Protein AF-A0ABD3MZD7-F1 (afdb_monomer_lite)

Foldseek 3Di:
DPVLVVLVVQLVVLVVVCVVPVPDVVSVVSNVVSVVVNVVVVVPDPDDDDDDDDDDDDDDDDDDDDDDDDDDDDDDDDDDDDDDDDDDDDDDDDDDDDDDDDDDDDDDDDDDDDDPPPCLVVVLVVLVVQLVVLVVVCVVPVVDPVSVVSNVVSVVVNVVSVVVVCVVVCPDPFWDWAAAPPPRDIDIDGPVPPPDDPDPPPPDDPDDDDPPPDDNHDPVVVVVVVVVVVVVLVVVLVVQQPPLDAADPCLVVVHDPCPSNDNHHNNPVSPPDDDPDPDDPPPPPDPDD

Sequence (289 aa):
MDDRGTLKRLYKRAKKAYKADKSNEDLKRAKDETKKVLMSVQVGRSGDDEDDNDDEDVSSAKMRTISSSTGDNVDHSAVIDRSDINDSSIDANNTEESKCGQERRGDGDGSDADDNTGNNSSDINKLEEAYQRALAAFKSNKTDKDLRRNKTAARRALDDAILAAASSSASNETTRQLTCTDCSKKFIYSMASTAQPKQRKRKGRKDDDSNKSLPTRCPTCHTTRINRLSTTQHARRIVLDSQKRNMCYAFQKGECPHGANCKFSHNPEHGGGKLPMKKQPAVTSGTEE

Organism: NCBI:txid259834

Secondary structure (DSSP, 8-state):
--HHHHHHHHHHHHHHHHHH-TT-HHHHHHHHHHHHHHHHTTTT-----------------------------------------------------------------------TTSSHHHHHHHHHHHHHHHHHHHHH-SS-HHHHHHHHHHHHHHHHHHHHHHHHTTTSTTEEEEE-TTT--EEEEEGGG---------TT----SSSSSS-SS-HHHHHHHHHHHHHHHHHHHHHHHHS-S-B-HHHHTT--TTGGG-SSB--GGG--S----------------

InterPro domains:
  IPR000571 Zinc finger, CCCH-type [PF00642] (244-268)
  IPR000571 Zinc finger, CCCH-type [PS50103] (242-269)
  IPR000571 Zinc finger, CCCH-type [SM00356] (242-268)
  IPR036855 Zinc finger, CCCH-type superfamily [SSF90229] (243-269)

Radius of gyration: 32.71 Å; chains: 1; bounding box: 70×69×92 Å

Structure (mmCIF, N/CA/C/O backbone):
data_AF-A0ABD3MZD7-F1
#
_entry.id   AF-A0ABD3MZD7-F1
#
loop_
_atom_site.group_PDB
_atom_site.id
_atom_site.type_symbol
_atom_site.label_atom_id
_atom_site.label_alt_id
_atom_site.label_comp_id
_atom_site.label_asym_id
_atom_site.label_entity_id
_atom_site.label_seq_id
_atom_site.pdbx_PDB_ins_code
_atom_site.Cartn_x
_atom_site.Cartn_y
_atom_site.Cartn_z
_atom_site.occupancy
_atom_site.B_iso_or_equiv
_atom_site.auth_seq_id
_atom_site.auth_comp_id
_atom_site.auth_asym_id
_atom_site.auth_atom_id
_atom_site.pdbx_PDB_model_num
ATOM 1 N N . MET A 1 1 ? -13.175 31.211 -17.388 1.00 47.25 1 MET A N 1
ATOM 2 C CA . MET A 1 1 ? -11.740 31.186 -17.035 1.00 47.25 1 MET A CA 1
ATOM 3 C C . MET A 1 1 ? -11.686 31.285 -15.520 1.00 47.25 1 MET A C 1
ATOM 5 O O . MET A 1 1 ? -12.210 32.249 -14.986 1.00 47.25 1 MET A O 1
ATOM 9 N N . ASP A 1 2 ? -11.221 30.252 -14.816 1.00 56.62 2 ASP A N 1
ATOM 10 C CA . ASP A 1 2 ? -11.414 30.141 -13.361 1.00 56.62 2 ASP A CA 1
ATOM 11 C C . ASP A 1 2 ? -10.417 31.000 -12.567 1.00 56.62 2 ASP A C 1
ATOM 13 O O . ASP A 1 2 ? -9.407 30.516 -12.045 1.00 56.62 2 ASP A O 1
ATOM 17 N N . ASP A 1 3 ? -10.723 32.292 -12.446 1.00 75.69 3 ASP A N 1
ATOM 18 C CA . ASP A 1 3 ? -9.878 33.309 -11.803 1.00 75.69 3 ASP A CA 1
ATOM 19 C C . ASP A 1 3 ? -9.479 32.941 -10.361 1.00 75.69 3 ASP A C 1
ATOM 21 O O . ASP A 1 3 ? -8.363 33.211 -9.907 1.00 75.69 3 ASP A O 1
ATOM 25 N N . ARG A 1 4 ? -10.339 32.204 -9.647 1.00 85.00 4 ARG A N 1
ATOM 26 C CA . ARG A 1 4 ? -10.089 31.730 -8.273 1.00 85.00 4 ARG A CA 1
ATOM 27 C C . ARG A 1 4 ? -8.929 30.732 -8.188 1.00 85.00 4 ARG A C 1
ATOM 29 O O . ARG A 1 4 ? -8.155 30.770 -7.228 1.00 85.00 4 ARG A O 1
ATOM 36 N N . GLY A 1 5 ? -8.787 29.839 -9.171 1.00 87.88 5 GLY A N 1
ATOM 37 C CA . GLY A 1 5 ? -7.712 28.842 -9.200 1.00 87.88 5 GLY A CA 1
ATOM 38 C C . GLY A 1 5 ? -6.341 29.494 -9.377 1.00 87.88 5 GLY A C 1
ATOM 39 O O . GLY A 1 5 ? -5.381 29.162 -8.672 1.00 87.88 5 GLY A O 1
ATOM 40 N N . THR A 1 6 ? -6.274 30.486 -10.262 1.00 91.81 6 THR A N 1
ATOM 41 C CA . THR A 1 6 ? -5.072 31.284 -10.523 1.00 91.81 6 THR A CA 1
ATOM 42 C C . THR A 1 6 ? -4.678 32.114 -9.298 1.00 91.81 6 THR A C 1
ATOM 44 O O . THR A 1 6 ? -3.519 32.071 -8.877 1.00 91.81 6 THR A O 1
ATOM 47 N N . LEU A 1 7 ? -5.642 32.767 -8.638 1.00 91.12 7 LEU A N 1
ATOM 48 C CA . LEU A 1 7 ? -5.409 33.538 -7.410 1.00 91.12 7 LEU A CA 1
ATOM 49 C C . LEU A 1 7 ? -4.890 32.671 -6.250 1.00 91.12 7 LEU A C 1
ATOM 51 O O . LEU A 1 7 ? -3.938 33.059 -5.568 1.00 91.12 7 LEU A O 1
ATOM 55 N N . LYS A 1 8 ? -5.428 31.453 -6.061 1.00 93.81 8 LYS A N 1
ATOM 56 C CA . LYS A 1 8 ? -4.913 30.500 -5.055 1.00 93.81 8 LYS A CA 1
ATOM 57 C C . LYS A 1 8 ? -3.448 30.118 -5.319 1.00 93.81 8 LYS A C 1
ATOM 59 O O . LYS A 1 8 ? -2.666 30.003 -4.371 1.00 93.81 8 LYS A O 1
ATOM 64 N N . ARG A 1 9 ? -3.049 29.922 -6.584 1.00 94.50 9 ARG A N 1
ATOM 65 C CA . ARG A 1 9 ? -1.653 29.602 -6.954 1.00 94.50 9 ARG A CA 1
ATOM 66 C C . ARG A 1 9 ? -0.713 30.786 -6.710 1.00 94.50 9 ARG A C 1
ATOM 68 O O . ARG A 1 9 ? 0.374 30.583 -6.166 1.00 94.50 9 ARG A O 1
ATOM 75 N N . LEU A 1 10 ? -1.140 32.004 -7.046 1.00 94.50 10 LEU A N 1
ATOM 76 C CA . LEU A 1 10 ? -0.373 33.232 -6.804 1.00 94.50 10 LEU A CA 1
ATOM 77 C C . LEU A 1 10 ? -0.146 33.474 -5.308 1.00 94.50 10 LEU A C 1
ATOM 79 O O . LEU A 1 10 ? 0.997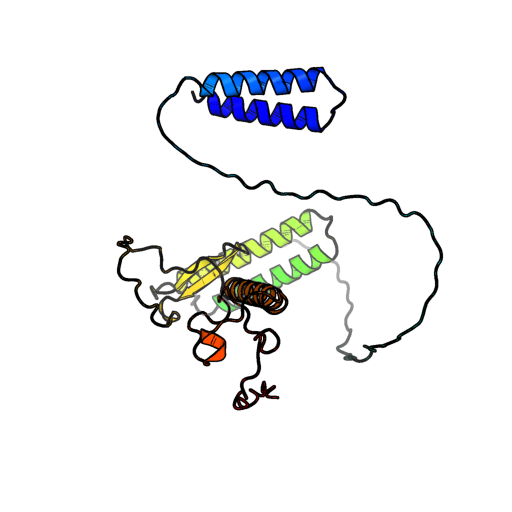 33.666 -4.894 1.00 94.50 10 LEU A O 1
ATOM 83 N N . TYR A 1 11 ? -1.191 33.341 -4.486 1.00 95.56 11 TYR A N 1
ATOM 84 C CA . TYR A 1 11 ? -1.066 33.447 -3.031 1.00 95.56 11 TYR A CA 1
ATOM 85 C C . TYR A 1 11 ? -0.090 32.405 -2.456 1.00 95.56 11 TYR A C 1
ATOM 87 O O . TYR A 1 11 ? 0.778 32.742 -1.648 1.00 95.56 11 TYR A O 1
ATOM 95 N N . LYS A 1 12 ? -0.154 31.140 -2.909 1.00 96.94 12 LYS A N 1
ATOM 96 C CA . LYS A 1 12 ? 0.799 30.093 -2.488 1.00 96.94 12 LYS A CA 1
ATOM 97 C C . LYS A 1 12 ? 2.247 30.449 -2.851 1.00 96.94 12 LYS A C 1
ATOM 99 O O . LYS A 1 12 ? 3.143 30.243 -2.029 1.00 96.94 12 LYS A O 1
ATOM 104 N N . ARG A 1 13 ? 2.486 31.004 -4.045 1.00 96.50 13 ARG A N 1
ATOM 105 C CA . ARG A 1 13 ? 3.820 31.442 -4.492 1.00 96.50 13 ARG A CA 1
ATOM 106 C C . ARG A 1 13 ? 4.341 32.612 -3.650 1.00 96.50 13 ARG A C 1
ATOM 108 O O . ARG A 1 13 ? 5.471 32.537 -3.173 1.00 96.50 13 ARG A O 1
ATOM 115 N N . ALA A 1 14 ? 3.510 33.625 -3.398 1.00 96.25 14 ALA A N 1
ATOM 116 C CA . ALA A 1 14 ? 3.861 34.773 -2.560 1.00 96.25 14 ALA A CA 1
ATOM 117 C C . ALA A 1 14 ? 4.138 34.362 -1.101 1.00 96.25 14 ALA A C 1
ATOM 119 O O . ALA A 1 14 ? 5.147 34.756 -0.518 1.00 96.25 14 ALA A O 1
ATOM 120 N N . LYS A 1 15 ? 3.314 33.471 -0.530 1.00 97.56 15 LYS A N 1
ATOM 121 C CA . LYS A 1 15 ? 3.527 32.897 0.811 1.00 97.56 15 LYS A CA 1
ATOM 122 C C . LYS A 1 15 ? 4.846 32.127 0.907 1.00 97.56 15 LYS A C 1
ATOM 124 O O . LYS A 1 15 ? 5.543 32.249 1.913 1.00 97.56 15 LYS A O 1
ATOM 129 N N . LYS A 1 16 ? 5.203 31.347 -0.121 1.00 97.75 16 LYS A N 1
ATOM 130 C CA . LYS A 1 16 ? 6.481 30.618 -0.169 1.00 97.75 16 LYS A CA 1
ATOM 131 C C . LYS A 1 16 ? 7.677 31.575 -0.241 1.00 97.75 16 LYS A C 1
ATOM 133 O O . LYS A 1 16 ? 8.646 31.342 0.472 1.00 97.75 16 LYS A O 1
ATOM 138 N N . ALA A 1 17 ? 7.591 32.639 -1.042 1.00 96.38 17 ALA A N 1
ATOM 139 C CA . ALA A 1 17 ? 8.644 33.648 -1.154 1.00 96.38 17 ALA A CA 1
ATOM 140 C C . ALA A 1 17 ? 8.867 34.393 0.174 1.00 96.38 17 ALA A C 1
ATOM 142 O O . ALA A 1 17 ? 9.986 34.415 0.672 1.00 96.38 17 ALA A O 1
ATOM 143 N N . TYR A 1 18 ? 7.803 34.883 0.820 1.00 96.94 18 TYR A N 1
ATOM 144 C CA . TYR A 1 18 ? 7.907 35.519 2.143 1.00 96.94 18 TYR A CA 1
ATOM 145 C C . TYR A 1 18 ? 8.452 34.569 3.226 1.00 96.94 18 TYR A C 1
ATOM 147 O O . TYR A 1 18 ? 9.165 34.981 4.134 1.00 96.94 18 TYR A O 1
ATOM 155 N N . LYS A 1 19 ? 8.144 33.266 3.149 1.00 97.12 19 LYS A N 1
ATOM 156 C CA . LYS A 1 19 ? 8.710 32.281 4.086 1.00 97.12 19 LYS A CA 1
ATOM 157 C C . LYS A 1 19 ? 10.221 32.088 3.888 1.00 97.12 19 LYS A C 1
ATOM 159 O O . LYS A 1 19 ? 10.884 31.721 4.855 1.00 97.12 19 LYS A O 1
ATOM 164 N N . ALA A 1 20 ? 10.733 32.300 2.673 1.00 96.69 20 ALA A N 1
ATOM 165 C CA . ALA A 1 20 ? 12.158 32.205 2.364 1.00 96.69 20 ALA A CA 1
ATOM 166 C C . ALA A 1 20 ? 12.944 33.426 2.870 1.00 96.69 20 ALA A C 1
ATOM 168 O O . ALA A 1 20 ? 14.064 33.256 3.336 1.00 96.69 20 ALA A O 1
ATOM 169 N N . ASP A 1 21 ? 12.339 34.617 2.846 1.00 94.88 21 ASP A N 1
ATOM 170 C CA . ASP A 1 21 ? 12.920 35.850 3.387 1.00 94.88 21 ASP A CA 1
ATOM 171 C C . ASP A 1 21 ? 11.852 36.666 4.133 1.00 94.88 21 ASP A C 1
ATOM 173 O O . ASP A 1 21 ? 11.052 37.393 3.539 1.00 94.88 21 ASP A O 1
ATOM 177 N N . LYS A 1 22 ? 11.826 36.511 5.463 1.00 96.06 22 LYS A N 1
ATOM 178 C CA . LYS A 1 22 ? 10.833 37.157 6.337 1.00 96.06 22 LYS A CA 1
ATOM 179 C C . LYS A 1 22 ? 11.133 38.630 6.615 1.00 96.06 22 LYS A C 1
ATOM 181 O O . LYS A 1 22 ? 10.232 39.329 7.075 1.00 96.06 22 LYS A O 1
ATOM 186 N N . SER A 1 23 ? 12.370 39.069 6.385 1.00 96.62 23 SER A N 1
ATOM 187 C CA . SER A 1 23 ? 12.816 40.459 6.561 1.00 96.62 23 SER A CA 1
ATOM 188 C C . SER A 1 23 ? 12.409 41.362 5.398 1.00 96.62 23 SER A C 1
ATOM 190 O O . SER A 1 23 ? 12.409 42.581 5.541 1.00 96.62 23 SER A O 1
ATOM 192 N N . ASN A 1 24 ? 12.045 40.779 4.256 1.00 96.56 24 ASN A N 1
ATOM 193 C CA . ASN A 1 24 ? 11.647 41.520 3.071 1.00 96.56 24 ASN A CA 1
ATOM 194 C C . ASN A 1 24 ? 10.175 41.978 3.155 1.00 96.56 24 ASN A C 1
ATOM 196 O O . ASN A 1 24 ? 9.236 41.190 2.986 1.00 96.56 24 ASN A O 1
ATOM 200 N N . GLU A 1 25 ? 9.972 43.274 3.410 1.00 96.12 25 GLU A N 1
ATOM 201 C CA . GLU A 1 25 ? 8.641 43.888 3.524 1.00 96.12 25 GLU A CA 1
ATOM 202 C C . GLU A 1 25 ? 7.863 43.909 2.194 1.00 96.12 25 GLU A C 1
ATOM 204 O O . GLU A 1 25 ? 6.631 43.838 2.212 1.00 96.12 25 GLU A O 1
ATOM 209 N N . ASP A 1 26 ? 8.534 43.898 1.038 1.00 96.31 26 ASP A N 1
ATOM 210 C CA . ASP A 1 26 ? 7.858 43.836 -0.265 1.00 96.31 26 ASP A CA 1
ATOM 211 C C . ASP A 1 26 ? 7.202 42.467 -0.486 1.00 96.31 26 ASP A C 1
ATOM 213 O O . ASP A 1 26 ? 6.061 42.375 -0.947 1.00 96.31 26 ASP A O 1
ATOM 217 N N . LEU A 1 27 ? 7.870 41.383 -0.073 1.00 95.69 27 LEU A N 1
ATOM 218 C CA . LEU A 1 27 ? 7.296 40.032 -0.120 1.00 95.69 27 LEU A CA 1
ATOM 219 C C . LEU A 1 27 ? 6.108 39.879 0.833 1.00 95.69 27 LEU A C 1
ATOM 221 O O . LEU A 1 27 ? 5.137 39.183 0.517 1.00 95.69 27 LEU A O 1
ATOM 225 N N . LYS A 1 28 ? 6.163 40.541 1.992 1.00 97.25 28 LYS A N 1
ATOM 226 C CA . LYS A 1 28 ? 5.046 40.597 2.939 1.00 97.25 28 LYS A CA 1
ATOM 227 C C . LYS A 1 28 ? 3.854 41.335 2.335 1.00 97.25 28 LYS A C 1
ATOM 229 O O . LYS A 1 28 ? 2.757 40.774 2.330 1.00 97.25 28 LYS A O 1
ATOM 234 N N . ARG A 1 29 ? 4.084 42.511 1.737 1.00 96.88 29 ARG A N 1
ATOM 235 C CA . ARG A 1 29 ? 3.061 43.294 1.029 1.00 96.88 29 ARG A CA 1
ATOM 236 C C . ARG A 1 29 ? 2.423 42.492 -0.107 1.00 96.88 29 ARG A C 1
ATOM 238 O O . ARG A 1 29 ? 1.203 42.378 -0.142 1.00 96.88 29 ARG A O 1
ATOM 245 N N . ALA A 1 30 ? 3.219 41.842 -0.957 1.00 95.38 30 ALA A N 1
ATOM 246 C CA . ALA A 1 30 ? 2.720 41.018 -2.063 1.00 95.38 30 ALA A CA 1
ATOM 247 C C . ALA A 1 30 ? 1.888 39.808 -1.585 1.00 95.38 30 ALA A C 1
ATOM 249 O O . ALA A 1 30 ? 0.860 39.449 -2.172 1.00 95.38 30 ALA A O 1
ATOM 250 N N . LYS A 1 31 ? 2.304 39.162 -0.488 1.00 97.38 31 LYS A N 1
ATOM 251 C CA . LYS A 1 31 ? 1.544 38.070 0.139 1.00 97.38 31 LYS A CA 1
ATOM 252 C C . LYS A 1 31 ? 0.209 38.568 0.704 1.00 97.38 31 LYS A C 1
ATOM 254 O O . LYS A 1 31 ? -0.800 37.879 0.557 1.00 97.38 31 LYS A O 1
ATOM 259 N N . ASP A 1 32 ? 0.186 39.732 1.345 1.00 96.81 32 ASP A N 1
ATOM 260 C CA . ASP A 1 32 ? -1.036 40.293 1.928 1.00 96.81 32 ASP A CA 1
ATOM 261 C C . ASP A 1 32 ? -1.993 40.833 0.848 1.00 96.81 32 ASP A C 1
ATOM 263 O O . ASP A 1 32 ? -3.203 40.624 0.943 1.00 96.81 32 ASP A O 1
ATOM 267 N N . GLU A 1 33 ? -1.474 41.413 -0.236 1.00 96.00 33 GLU A N 1
ATOM 268 C CA . GLU A 1 33 ? -2.257 41.874 -1.389 1.00 96.00 33 GLU A CA 1
ATOM 269 C C . GLU A 1 33 ? -2.938 40.710 -2.122 1.00 96.00 33 GLU A C 1
ATOM 271 O O . GLU A 1 33 ? -4.154 40.713 -2.316 1.00 96.00 33 GLU A O 1
ATOM 276 N N . THR A 1 34 ? -2.192 39.644 -2.430 1.00 94.94 34 THR A N 1
ATOM 277 C CA . THR A 1 34 ? -2.772 38.436 -3.045 1.00 94.94 34 THR A CA 1
ATOM 278 C C . THR A 1 34 ? -3.792 37.748 -2.134 1.00 94.94 34 THR A C 1
ATOM 280 O O . THR A 1 34 ? -4.796 37.225 -2.623 1.00 94.94 34 THR A O 1
ATOM 283 N N . LYS A 1 35 ? -3.592 37.783 -0.807 1.00 95.31 35 LYS A N 1
ATOM 284 C CA . LYS A 1 35 ? -4.579 37.300 0.170 1.00 95.31 35 LYS A CA 1
ATOM 285 C C . LYS A 1 35 ? -5.852 38.147 0.148 1.00 95.31 35 LYS A C 1
ATOM 287 O O . LYS A 1 35 ? -6.944 37.585 0.154 1.00 95.31 35 LYS A O 1
ATOM 292 N N . LYS A 1 36 ? -5.718 39.475 0.102 1.00 94.69 36 LYS A N 1
ATOM 293 C CA . LYS A 1 36 ? -6.844 40.416 0.047 1.00 94.69 36 LYS A CA 1
ATOM 294 C C . LYS A 1 36 ? -7.697 40.184 -1.200 1.00 94.69 36 LYS A C 1
ATOM 296 O O . LYS A 1 36 ? -8.909 40.047 -1.067 1.00 94.69 36 LYS A O 1
ATOM 301 N N . VAL A 1 37 ? -7.068 40.049 -2.371 1.00 92.00 37 VAL A N 1
ATOM 302 C CA . VAL A 1 37 ? -7.765 39.758 -3.639 1.00 92.00 37 VAL A CA 1
ATOM 303 C C . VAL A 1 37 ? -8.454 38.389 -3.601 1.00 92.00 37 VAL A C 1
ATOM 305 O O . VAL A 1 37 ? -9.592 38.243 -4.043 1.00 92.00 37 VAL A O 1
ATOM 308 N N . LEU A 1 38 ? -7.804 37.371 -3.025 1.00 90.94 38 LEU A N 1
ATOM 309 C CA . LEU A 1 38 ? -8.410 36.046 -2.877 1.00 90.94 38 LEU A CA 1
ATOM 310 C C . LEU A 1 38 ? -9.654 36.076 -1.970 1.00 90.94 38 LEU A C 1
ATOM 312 O O . LEU A 1 38 ? -10.636 35.396 -2.264 1.00 90.94 38 LEU A O 1
ATOM 316 N N . MET A 1 39 ? -9.623 36.865 -0.891 1.00 87.44 39 MET A N 1
ATOM 317 C CA . MET A 1 39 ? -10.757 37.010 0.026 1.00 87.44 39 MET A CA 1
ATOM 318 C C . MET A 1 39 ? -11.881 37.874 -0.554 1.00 87.44 39 MET A C 1
ATOM 320 O O . MET A 1 39 ? -13.042 37.542 -0.343 1.00 87.44 39 MET A O 1
ATOM 324 N N . SER A 1 40 ? -11.586 38.916 -1.338 1.00 85.00 40 SER A N 1
ATOM 325 C CA . SER A 1 40 ? -12.631 39.728 -1.980 1.00 85.00 40 SER A CA 1
ATOM 326 C C . SER A 1 40 ? -13.446 38.941 -3.012 1.00 85.00 40 SER A C 1
ATOM 328 O O . SER A 1 40 ? -14.637 39.186 -3.159 1.00 85.00 40 SER A O 1
ATOM 330 N N . VAL A 1 41 ? -12.850 37.937 -3.665 1.00 81.06 41 VAL A N 1
ATOM 331 C CA . VAL A 1 41 ? -13.571 37.011 -4.563 1.00 81.06 41 VAL A CA 1
ATOM 332 C C . VAL A 1 41 ? -14.500 36.052 -3.793 1.00 81.06 41 VAL A C 1
ATOM 334 O O . VAL A 1 41 ? -15.429 35.497 -4.373 1.00 81.06 41 VAL A O 1
ATOM 337 N N . GLN A 1 42 ? -14.297 35.852 -2.485 1.00 63.69 42 GLN A N 1
ATOM 338 C CA . GLN A 1 42 ? -15.130 34.970 -1.653 1.00 63.69 42 GLN A CA 1
ATOM 339 C C . GLN A 1 42 ? -16.488 35.601 -1.288 1.00 63.69 42 GLN A C 1
ATOM 341 O O . GLN A 1 42 ? -17.459 34.877 -1.105 1.00 63.69 42 GLN A O 1
ATOM 346 N N . VAL A 1 43 ? -16.581 36.932 -1.206 1.00 58.78 43 VAL A N 1
ATOM 347 C CA . VAL A 1 43 ? -17.776 37.630 -0.680 1.00 58.78 43 VAL A CA 1
ATOM 348 C C . VAL A 1 43 ? -18.877 37.817 -1.745 1.00 58.78 43 VAL A C 1
ATOM 350 O O . VAL A 1 43 ? -19.963 38.290 -1.443 1.00 58.78 43 VAL A O 1
ATOM 353 N N . GLY A 1 44 ? -18.641 37.393 -2.993 1.00 54.62 44 GLY A N 1
ATOM 354 C CA . GLY A 1 44 ? -19.611 37.489 -4.095 1.00 54.62 44 GLY A CA 1
ATOM 355 C C . GLY A 1 44 ? -20.544 36.284 -4.286 1.00 54.62 44 GLY A C 1
ATOM 356 O O . GLY A 1 44 ? -21.296 36.266 -5.255 1.00 54.62 44 GLY A O 1
ATOM 357 N N . ARG A 1 45 ? -20.491 35.258 -3.427 1.00 47.44 45 ARG A N 1
ATOM 358 C CA . ARG A 1 45 ? -21.336 34.054 -3.530 1.00 47.44 45 ARG A CA 1
ATOM 359 C C . ARG A 1 45 ? -21.838 33.642 -2.147 1.00 47.44 45 ARG A C 1
ATOM 361 O O . ARG A 1 45 ? -21.227 32.824 -1.472 1.00 47.44 45 ARG A O 1
ATOM 368 N N . SER A 1 46 ? -22.949 34.233 -1.722 1.00 45.59 46 SER A N 1
ATOM 369 C CA . SER A 1 46 ? -23.838 33.621 -0.735 1.00 45.59 46 SER A CA 1
ATOM 370 C C . SER A 1 46 ? -24.582 32.479 -1.428 1.00 45.59 46 SER A C 1
ATOM 372 O O . SER A 1 46 ? -25.455 32.738 -2.256 1.00 45.59 46 SER A O 1
ATOM 374 N N . GLY A 1 47 ? -24.192 31.242 -1.144 1.00 49.91 47 GLY A N 1
ATOM 375 C CA . GLY A 1 47 ? -24.840 30.052 -1.684 1.00 49.91 47 GLY A CA 1
ATOM 376 C C . GLY A 1 47 ? -23.949 28.830 -1.530 1.00 49.91 47 GLY A C 1
ATOM 377 O O . GLY A 1 47 ? -23.077 28.611 -2.366 1.00 49.91 47 GLY A O 1
ATOM 378 N N . ASP A 1 48 ? -24.230 28.098 -0.456 1.00 41.84 48 ASP A N 1
ATOM 379 C CA . ASP A 1 48 ? -24.012 26.662 -0.271 1.00 41.84 48 ASP A CA 1
ATOM 380 C C . ASP A 1 48 ? -22.602 26.198 0.147 1.00 41.84 48 ASP A C 1
ATOM 382 O O . ASP A 1 48 ? -21.640 26.197 -0.620 1.00 41.84 48 ASP A O 1
ATOM 386 N N . ASP A 1 49 ? -22.537 25.873 1.447 1.00 49.81 49 ASP A N 1
ATOM 387 C CA . ASP A 1 49 ? -21.864 24.742 2.100 1.00 49.81 49 ASP A CA 1
ATOM 388 C C . ASP A 1 49 ? -20.713 24.072 1.344 1.00 49.81 49 ASP A C 1
ATOM 390 O O . ASP A 1 49 ? -20.981 23.441 0.336 1.00 49.81 49 ASP A O 1
ATOM 394 N N . GLU A 1 50 ? -19.490 24.095 1.900 1.00 53.62 50 GLU A N 1
ATOM 395 C CA . GLU A 1 50 ? -18.666 22.886 2.123 1.00 53.62 50 GLU A CA 1
ATOM 396 C C . GLU A 1 50 ? -17.631 23.157 3.237 1.00 53.62 50 GLU A C 1
ATOM 398 O O . GLU A 1 50 ? -16.764 24.034 3.137 1.00 53.62 50 GLU A O 1
ATOM 403 N N . ASP A 1 51 ? -17.774 22.394 4.323 1.00 54.19 51 ASP A N 1
ATOM 404 C CA . ASP A 1 51 ? -16.834 22.237 5.429 1.00 54.19 51 ASP A CA 1
ATOM 405 C C . ASP A 1 51 ? -15.611 21.421 4.981 1.00 54.19 51 ASP A C 1
ATOM 407 O O . ASP A 1 51 ? -15.682 20.196 4.913 1.00 54.19 51 ASP A O 1
ATOM 411 N N . ASP A 1 52 ? -14.464 22.072 4.779 1.00 50.28 52 ASP A N 1
ATOM 412 C CA . ASP A 1 52 ? -13.170 21.387 4.675 1.00 50.28 52 ASP A CA 1
ATOM 413 C C . ASP A 1 52 ? -12.260 21.813 5.834 1.00 50.28 52 ASP A C 1
ATOM 415 O O . ASP A 1 52 ? -11.546 22.821 5.796 1.00 50.28 52 ASP A O 1
ATOM 419 N N . ASN A 1 53 ? -12.315 21.007 6.895 1.00 50.88 53 ASN A N 1
ATOM 420 C CA . ASN A 1 53 ? -11.286 20.937 7.924 1.00 50.88 53 ASN A CA 1
ATOM 421 C C . ASN A 1 53 ? -10.067 20.209 7.340 1.00 50.88 53 ASN A C 1
ATOM 423 O O . ASN A 1 53 ? -10.048 18.981 7.309 1.00 50.88 53 ASN A O 1
ATOM 427 N N . ASP A 1 54 ? -9.050 20.955 6.911 1.00 49.34 54 ASP A N 1
ATOM 428 C CA . ASP A 1 54 ? -7.730 20.393 6.621 1.00 49.34 54 ASP A CA 1
ATOM 429 C C . ASP A 1 54 ? -6.820 20.525 7.851 1.00 49.34 54 ASP A C 1
ATOM 431 O O . ASP A 1 54 ? -6.476 21.625 8.296 1.00 49.34 54 ASP A O 1
ATOM 435 N N . ASP A 1 55 ? -6.446 19.360 8.379 1.00 47.69 55 ASP A N 1
ATOM 436 C CA . ASP A 1 55 ? -5.524 19.119 9.483 1.00 47.69 55 ASP A CA 1
ATOM 437 C C . ASP A 1 55 ? -4.159 19.819 9.297 1.00 47.69 55 ASP A C 1
ATOM 439 O O . ASP A 1 55 ? -3.427 19.604 8.327 1.00 47.69 55 ASP A O 1
ATOM 443 N N . GLU A 1 56 ? -3.784 20.634 10.286 1.00 56.06 56 GLU A N 1
ATOM 444 C CA . GLU A 1 56 ? -2.448 21.215 10.437 1.00 56.06 56 GLU A CA 1
ATOM 445 C C . GLU A 1 56 ? -1.446 20.141 10.901 1.00 56.06 56 GLU A C 1
ATOM 447 O O . GLU A 1 56 ? -1.496 19.640 12.027 1.00 56.06 56 GLU A O 1
ATOM 452 N N . ASP A 1 57 ? -0.490 19.821 10.031 1.00 43.62 57 ASP A N 1
ATOM 453 C CA . ASP A 1 57 ? 0.630 18.921 10.302 1.00 43.62 57 ASP A CA 1
ATOM 454 C C . ASP A 1 57 ? 1.677 19.639 11.187 1.00 43.62 57 ASP A C 1
ATOM 456 O O . ASP A 1 57 ? 2.570 20.358 10.720 1.00 43.62 57 ASP A O 1
ATOM 460 N N . VAL A 1 58 ? 1.541 19.503 12.512 1.00 46.25 58 VAL A N 1
ATOM 461 C CA . VAL A 1 58 ? 2.476 20.063 13.503 1.00 46.25 58 VAL A CA 1
ATOM 462 C C . VAL A 1 58 ? 3.749 19.217 13.554 1.00 46.25 58 VAL A C 1
ATOM 464 O O . VAL A 1 58 ? 3.907 18.326 14.383 1.00 46.25 58 VAL A O 1
ATOM 467 N N . SER A 1 59 ? 4.717 19.559 12.708 1.00 51.25 59 SER A N 1
ATOM 468 C CA . SER A 1 59 ? 6.127 19.209 12.915 1.00 51.25 59 SER A CA 1
ATOM 469 C C . SER A 1 59 ? 6.913 20.469 13.270 1.00 51.25 59 SER A C 1
ATOM 471 O O . SER A 1 59 ? 7.423 21.175 12.402 1.00 51.25 59 SER A O 1
ATOM 473 N N . SER A 1 60 ? 6.999 20.777 14.568 1.00 51.12 60 SER A N 1
ATOM 474 C CA . SER A 1 60 ? 7.895 21.810 15.100 1.00 51.12 60 SER A CA 1
ATOM 475 C C . SER A 1 60 ? 8.936 21.184 16.020 1.00 51.12 60 SER A C 1
ATOM 477 O O . SER A 1 60 ? 8.659 20.824 17.163 1.00 51.12 60 SER A O 1
ATOM 479 N N . ALA A 1 61 ? 10.156 21.098 15.491 1.00 49.19 61 ALA A N 1
ATOM 480 C CA . ALA A 1 61 ? 11.380 20.885 16.239 1.00 49.19 61 ALA A CA 1
ATOM 481 C C . ALA A 1 61 ? 11.551 22.010 17.272 1.00 49.19 61 ALA A C 1
ATOM 483 O O . ALA A 1 61 ? 11.689 23.182 16.919 1.00 49.19 61 ALA A O 1
ATOM 484 N N . LYS A 1 62 ? 11.532 21.653 18.558 1.00 48.97 62 LYS A N 1
ATOM 485 C CA . LYS A 1 62 ? 11.813 22.569 19.663 1.00 48.97 62 LYS A CA 1
ATOM 486 C C . LYS A 1 62 ? 13.223 22.275 20.165 1.00 48.97 62 LYS A C 1
ATOM 488 O O . LYS A 1 62 ? 13.427 21.340 20.932 1.00 48.97 62 LYS A O 1
ATOM 493 N N . MET A 1 63 ? 14.189 23.062 19.688 1.00 43.38 63 MET A N 1
ATOM 494 C CA . MET A 1 63 ? 15.517 23.153 20.295 1.00 43.38 63 MET A CA 1
ATOM 495 C C . MET A 1 63 ? 15.354 23.534 21.770 1.00 43.38 63 MET A C 1
ATOM 497 O O . MET A 1 63 ? 14.708 24.535 22.086 1.00 43.38 63 MET A O 1
ATOM 501 N N . ARG A 1 64 ? 15.921 22.727 22.669 1.00 43.59 64 ARG A N 1
ATOM 502 C CA . ARG A 1 64 ? 16.107 23.076 24.077 1.00 43.59 64 ARG A CA 1
ATOM 503 C C . ARG A 1 64 ? 17.599 23.167 24.353 1.00 43.59 64 ARG A C 1
ATOM 505 O O . ARG A 1 64 ? 18.348 22.228 24.112 1.00 43.59 64 ARG A O 1
ATOM 512 N N . THR A 1 65 ? 17.975 24.346 24.819 1.00 45.47 65 THR A N 1
ATOM 513 C CA . THR A 1 65 ? 19.266 24.727 25.378 1.00 45.47 65 THR A CA 1
ATOM 514 C C . THR A 1 65 ? 19.579 23.885 26.611 1.00 45.47 65 THR A C 1
ATOM 516 O O . THR A 1 65 ? 18.716 23.708 27.472 1.00 45.47 65 THR A O 1
ATOM 519 N N . ILE A 1 66 ? 20.807 23.376 26.680 1.00 38.19 66 ILE A N 1
ATOM 520 C CA . ILE A 1 66 ? 21.334 22.606 27.806 1.00 38.19 66 ILE A CA 1
ATOM 521 C C . ILE A 1 66 ? 22.050 23.598 28.726 1.00 38.19 66 ILE A C 1
ATOM 523 O O . ILE A 1 66 ? 23.032 24.214 28.316 1.00 38.19 66 ILE A O 1
ATOM 527 N N . SER A 1 67 ? 21.541 23.753 29.946 1.00 39.88 67 SER A N 1
ATOM 528 C CA . SER A 1 67 ? 22.230 24.422 31.049 1.00 39.88 67 SER A CA 1
ATOM 529 C C . SER A 1 67 ? 22.699 23.352 32.025 1.00 39.88 67 SER A C 1
ATOM 531 O O . SER A 1 67 ? 21.912 22.512 32.456 1.00 39.88 67 SER A O 1
ATOM 533 N N . SER A 1 68 ? 23.987 23.386 32.335 1.00 44.84 68 SER A N 1
ATOM 534 C CA . SER A 1 68 ? 24.686 22.504 33.260 1.00 44.84 68 SER A CA 1
ATOM 535 C C . SER A 1 68 ? 24.174 22.648 34.695 1.00 44.84 68 SER A C 1
ATOM 537 O O . SER A 1 68 ? 24.147 23.755 35.228 1.00 44.84 68 SER A O 1
ATOM 539 N N . SER A 1 69 ? 23.872 21.531 35.354 1.00 44.97 69 SER A N 1
ATOM 540 C CA . SER A 1 69 ? 23.980 21.419 36.810 1.00 44.97 69 SER A CA 1
ATOM 541 C C . SER A 1 69 ? 24.191 19.960 37.206 1.00 44.97 69 SER A C 1
ATOM 543 O O . SER A 1 69 ? 23.410 19.080 36.853 1.00 44.97 69 SER A O 1
ATOM 545 N N . THR A 1 70 ? 25.290 19.755 37.916 1.00 47.31 70 THR A N 1
ATOM 546 C CA . THR A 1 70 ? 25.761 18.561 38.618 1.00 47.31 70 THR A CA 1
ATOM 547 C C . THR A 1 70 ? 24.735 18.000 39.606 1.00 47.31 70 THR A C 1
ATOM 549 O O . THR A 1 70 ? 24.053 18.775 40.275 1.00 47.31 70 THR A O 1
ATOM 552 N N . GLY A 1 71 ? 24.690 16.674 39.759 1.00 35.88 71 GLY A N 1
ATOM 553 C CA . GLY A 1 71 ? 23.962 16.019 40.847 1.00 35.88 71 GLY A CA 1
ATOM 554 C C . GLY A 1 71 ? 23.812 14.511 40.652 1.00 35.88 71 GLY A C 1
ATOM 555 O O . GLY A 1 71 ? 22.979 14.062 39.876 1.00 35.88 71 GLY A O 1
ATOM 556 N N . ASP A 1 72 ? 24.657 13.783 41.369 1.00 36.09 72 ASP A N 1
ATOM 557 C CA . ASP A 1 72 ? 24.727 12.345 41.654 1.00 36.09 72 ASP A CA 1
ATOM 558 C C . ASP A 1 72 ? 23.403 11.548 41.644 1.00 36.09 72 ASP A C 1
ATOM 560 O O . ASP A 1 72 ? 22.416 11.985 42.241 1.00 36.09 72 ASP A O 1
ATOM 564 N N . ASN A 1 73 ? 23.409 10.323 41.081 1.00 38.75 73 ASN A N 1
ATOM 565 C CA . ASN A 1 73 ? 23.282 9.064 41.852 1.00 38.75 73 ASN A CA 1
ATOM 566 C C . ASN A 1 73 ? 22.954 7.798 41.012 1.00 38.75 73 ASN A C 1
ATOM 568 O O . ASN A 1 73 ? 21.919 7.715 40.358 1.00 38.75 73 ASN A O 1
ATOM 572 N N . VAL A 1 74 ? 23.831 6.800 41.197 1.00 42.31 74 VAL A N 1
ATOM 573 C CA . VAL A 1 74 ? 23.639 5.336 41.341 1.00 42.31 74 VAL A CA 1
ATOM 574 C C . VAL A 1 74 ? 23.202 4.471 40.140 1.00 42.31 74 VAL A C 1
ATOM 576 O O . VAL A 1 74 ? 22.062 4.473 39.684 1.00 42.31 74 VAL A O 1
ATOM 579 N N . ASP A 1 75 ? 24.168 3.632 39.750 1.00 38.69 75 ASP A N 1
ATOM 580 C CA . ASP A 1 75 ? 24.139 2.399 38.957 1.00 38.69 75 ASP A CA 1
ATOM 581 C C . ASP A 1 75 ? 22.915 1.489 39.120 1.00 38.69 75 ASP A C 1
ATOM 583 O O . ASP A 1 75 ? 22.591 1.089 40.235 1.00 38.69 75 ASP A O 1
ATOM 587 N N . HIS A 1 76 ? 22.402 0.980 37.992 1.00 43.75 76 HIS A N 1
ATOM 588 C CA . HIS A 1 76 ? 21.966 -0.417 37.845 1.00 43.75 76 HIS A CA 1
ATOM 589 C C . HIS A 1 76 ? 22.295 -0.914 36.428 1.00 43.75 76 HIS A C 1
ATOM 591 O O . HIS A 1 76 ? 21.578 -0.655 35.460 1.00 43.75 76 HIS A O 1
ATOM 597 N N . SER A 1 77 ? 23.417 -1.628 36.324 1.00 42.06 77 SER A N 1
ATOM 598 C CA . SER A 1 77 ? 23.834 -2.375 35.138 1.00 42.06 77 SER A CA 1
ATOM 599 C C . SER A 1 77 ? 22.966 -3.622 34.954 1.00 42.06 77 SER A C 1
ATOM 601 O O . SER A 1 77 ? 22.963 -4.507 35.805 1.00 42.06 77 SER A O 1
ATOM 603 N N . ALA A 1 78 ? 22.288 -3.726 33.812 1.00 43.22 78 ALA A N 1
ATOM 604 C CA . ALA A 1 78 ? 21.806 -4.993 33.274 1.00 43.22 78 ALA A CA 1
ATOM 605 C C . ALA A 1 78 ? 22.293 -5.108 31.826 1.00 43.22 78 ALA A C 1
ATOM 607 O O . ALA A 1 78 ? 21.725 -4.547 30.890 1.00 43.22 78 ALA A O 1
ATOM 608 N N . VAL A 1 79 ? 23.420 -5.797 31.697 1.00 40.78 79 VAL A N 1
ATOM 609 C CA . VAL A 1 79 ? 24.066 -6.224 30.459 1.00 40.78 79 VAL A CA 1
ATOM 610 C C . VAL A 1 79 ? 23.198 -7.322 29.840 1.00 40.78 79 VAL A C 1
ATOM 612 O O . VAL A 1 79 ? 22.943 -8.330 30.494 1.00 40.78 79 VAL A O 1
ATOM 615 N N . ILE A 1 80 ? 22.739 -7.146 28.600 1.00 41.75 80 ILE A N 1
ATOM 616 C CA . ILE A 1 80 ? 22.323 -8.279 27.765 1.00 41.75 80 ILE A CA 1
ATOM 617 C C . ILE A 1 80 ? 23.318 -8.366 26.617 1.00 41.75 80 ILE A C 1
ATOM 619 O O . ILE A 1 80 ? 23.323 -7.544 25.699 1.00 41.75 80 ILE A O 1
ATOM 623 N N . ASP A 1 81 ? 24.173 -9.367 26.763 1.00 35.78 81 ASP A N 1
ATOM 624 C CA . ASP A 1 81 ? 25.157 -9.860 25.818 1.00 35.78 81 ASP A CA 1
ATOM 625 C C . ASP A 1 81 ? 24.453 -10.425 24.573 1.00 35.78 81 ASP A C 1
ATOM 627 O O . ASP A 1 81 ? 23.467 -11.160 24.670 1.00 35.78 81 ASP A O 1
ATOM 631 N N . ARG A 1 82 ? 24.927 -10.035 23.392 1.00 44.09 82 ARG A N 1
ATOM 632 C CA . ARG A 1 82 ? 24.537 -10.616 22.100 1.00 44.09 82 ARG A CA 1
ATOM 633 C C . ARG A 1 82 ? 25.793 -10.796 21.262 1.00 44.09 82 ARG A C 1
ATOM 635 O O . ARG A 1 82 ? 25.962 -10.179 20.211 1.00 44.09 82 ARG A O 1
ATOM 642 N N . SER A 1 83 ? 26.679 -11.628 21.778 1.00 45.38 83 SER A N 1
ATOM 643 C CA . SER A 1 83 ? 27.578 -12.440 20.974 1.00 45.38 83 SER A CA 1
ATOM 644 C C . SER A 1 83 ? 26.903 -13.799 20.713 1.00 45.38 83 SER A C 1
ATOM 646 O O . SER A 1 83 ? 26.042 -14.208 21.483 1.00 45.38 83 SER A O 1
ATOM 648 N N . ASP A 1 84 ? 27.242 -14.432 19.586 1.00 42.59 84 ASP A N 1
ATOM 649 C CA . ASP A 1 84 ? 26.816 -15.774 19.134 1.00 42.59 84 ASP A CA 1
ATOM 650 C C . ASP A 1 84 ? 25.607 -15.864 18.183 1.00 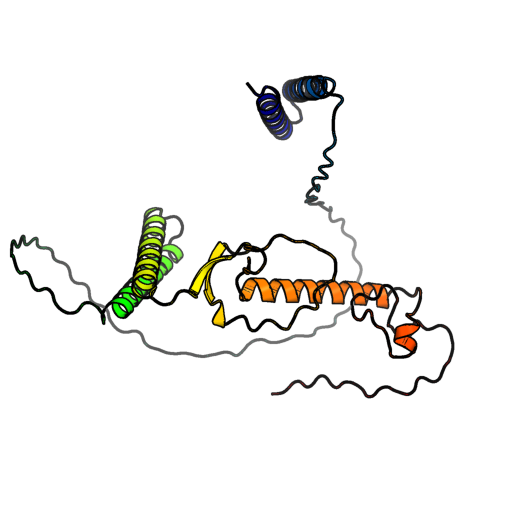42.59 84 ASP A C 1
ATOM 652 O O . ASP A 1 84 ? 24.551 -16.376 18.536 1.00 42.59 84 ASP A O 1
ATOM 656 N N . ILE A 1 85 ? 25.810 -15.480 16.913 1.00 50.19 85 ILE A N 1
ATOM 657 C CA . ILE A 1 85 ? 25.503 -16.386 15.787 1.00 50.19 85 ILE A CA 1
ATOM 658 C C . ILE A 1 85 ? 26.670 -16.308 14.800 1.00 50.19 85 ILE A C 1
ATOM 660 O O . ILE A 1 85 ? 26.773 -15.399 13.976 1.00 50.19 85 ILE A O 1
ATOM 664 N N . ASN A 1 86 ? 27.566 -17.277 14.946 1.00 44.38 86 ASN A N 1
ATOM 665 C CA . ASN A 1 86 ? 28.496 -17.727 13.930 1.00 44.38 86 ASN A CA 1
ATOM 666 C C . ASN A 1 86 ? 27.715 -18.642 12.975 1.00 44.38 86 ASN A C 1
ATOM 668 O O . ASN A 1 86 ? 27.133 -19.619 13.439 1.00 44.38 86 ASN A O 1
ATOM 672 N N . ASP A 1 87 ? 27.713 -18.359 11.676 1.00 31.44 87 ASP A N 1
ATOM 673 C CA . ASP A 1 87 ? 27.793 -19.448 10.708 1.00 31.44 87 ASP A CA 1
ATOM 674 C C . ASP A 1 87 ? 28.583 -18.992 9.486 1.00 31.44 87 ASP A C 1
ATOM 676 O O . ASP A 1 87 ? 28.448 -17.881 8.968 1.00 31.44 87 ASP A O 1
ATOM 680 N N . SER A 1 88 ? 29.484 -19.871 9.112 1.00 44.22 88 SER A N 1
ATOM 681 C CA . SER A 1 88 ? 30.615 -19.677 8.237 1.00 44.22 88 SER A CA 1
ATOM 682 C C . SER A 1 88 ? 30.483 -20.634 7.068 1.00 44.22 88 SER A C 1
ATOM 684 O O . SER A 1 88 ? 29.980 -21.739 7.227 1.00 44.22 88 SER A O 1
ATOM 686 N N . SER A 1 89 ? 31.106 -20.246 5.957 1.00 42.56 89 SER A N 1
ATOM 687 C CA . SER A 1 89 ? 31.431 -21.089 4.806 1.00 42.56 89 SER A CA 1
ATOM 688 C C . SER A 1 89 ? 30.349 -21.194 3.728 1.00 42.56 89 SER A C 1
ATOM 690 O O . SER A 1 89 ? 29.275 -21.743 3.939 1.00 42.56 89 SER A O 1
ATOM 692 N N . ILE A 1 90 ? 30.662 -20.660 2.545 1.00 46.44 90 ILE A N 1
ATOM 693 C CA . ILE A 1 90 ? 30.938 -21.469 1.347 1.00 46.44 90 ILE A CA 1
ATOM 694 C C . ILE A 1 90 ? 31.775 -20.601 0.386 1.00 46.44 90 ILE A C 1
ATOM 696 O O . ILE A 1 90 ? 31.310 -19.624 -0.197 1.00 46.44 90 ILE A O 1
ATOM 700 N N . ASP A 1 91 ? 33.061 -20.936 0.380 1.00 42.00 91 ASP A N 1
ATOM 701 C CA . ASP A 1 91 ? 34.034 -21.028 -0.711 1.00 42.00 91 ASP A CA 1
ATOM 702 C C . ASP A 1 91 ? 34.106 -19.975 -1.829 1.00 42.00 91 ASP A C 1
ATOM 704 O O . ASP A 1 91 ? 33.279 -19.855 -2.732 1.00 42.00 91 ASP A O 1
ATOM 708 N N . ALA A 1 92 ? 35.266 -19.317 -1.823 1.00 43.31 92 ALA A N 1
ATOM 709 C CA . ALA A 1 92 ? 35.932 -18.776 -2.991 1.00 43.31 92 ALA A CA 1
ATOM 710 C C . ALA A 1 92 ? 36.421 -19.908 -3.911 1.00 43.31 92 ALA A C 1
ATOM 712 O O . ALA A 1 92 ? 36.985 -20.879 -3.417 1.00 43.31 92 ALA A O 1
ATOM 713 N N . ASN A 1 93 ? 36.247 -19.740 -5.228 1.00 42.31 93 ASN A N 1
ATOM 714 C CA . ASN A 1 93 ? 37.205 -20.085 -6.296 1.00 42.31 93 ASN A CA 1
ATOM 715 C C . ASN A 1 93 ? 36.564 -19.837 -7.677 1.00 42.31 93 ASN A C 1
ATOM 717 O O . ASN A 1 93 ? 35.720 -20.611 -8.113 1.00 42.31 93 ASN A O 1
ATOM 721 N N . ASN A 1 94 ? 36.956 -18.772 -8.381 1.00 38.69 94 ASN A N 1
ATOM 722 C CA . ASN A 1 94 ? 37.857 -18.878 -9.539 1.00 38.69 94 ASN A CA 1
ATOM 723 C C . ASN A 1 94 ? 37.968 -17.554 -10.308 1.00 38.69 94 ASN A C 1
ATOM 725 O O . ASN A 1 94 ? 36.989 -16.947 -10.739 1.00 38.69 94 ASN A O 1
ATOM 729 N N . THR A 1 95 ? 39.222 -17.160 -10.468 1.00 42.78 95 THR A N 1
ATOM 730 C CA . THR A 1 95 ? 39.759 -16.169 -11.395 1.00 42.78 95 THR A CA 1
ATOM 731 C C . THR A 1 95 ? 39.726 -16.751 -12.807 1.00 42.78 95 THR A C 1
ATOM 733 O O . THR A 1 95 ? 40.036 -17.925 -12.951 1.00 42.78 95 THR A O 1
ATOM 736 N N . GLU A 1 96 ? 39.412 -15.948 -13.827 1.00 46.91 96 GLU A N 1
ATOM 737 C CA . GLU A 1 96 ? 40.218 -15.862 -15.058 1.00 46.91 96 GLU A CA 1
ATOM 738 C C . GLU A 1 96 ? 39.720 -14.745 -15.987 1.00 46.91 96 GLU A C 1
ATOM 740 O O . GLU A 1 96 ? 38.541 -14.622 -16.322 1.00 46.91 96 GLU A O 1
ATOM 745 N N . GLU A 1 97 ? 40.669 -13.892 -16.369 1.00 44.28 97 GLU A N 1
ATOM 746 C CA . GLU A 1 97 ? 40.568 -12.935 -17.461 1.00 44.28 97 GLU A CA 1
ATOM 747 C C . GLU A 1 97 ? 40.432 -13.668 -18.802 1.00 44.28 97 GLU A C 1
ATOM 749 O O . GLU A 1 97 ? 41.122 -14.655 -19.048 1.00 44.28 97 GLU A O 1
ATOM 754 N N . SER A 1 98 ? 39.649 -13.124 -19.737 1.00 47.59 98 SER A N 1
ATOM 755 C CA . SER A 1 98 ? 39.908 -13.327 -21.166 1.00 47.59 98 SER A CA 1
ATOM 756 C C . SER A 1 98 ? 39.369 -12.178 -22.017 1.00 47.59 98 SER A C 1
ATOM 758 O O . SER A 1 98 ? 38.192 -11.827 -22.004 1.00 47.59 98 SER A O 1
ATOM 760 N N . LYS A 1 99 ? 40.317 -11.573 -22.734 1.00 43.91 99 LYS A N 1
ATOM 761 C CA . LYS A 1 99 ? 40.198 -10.566 -23.795 1.00 43.91 99 LYS A CA 1
ATOM 762 C C . LYS A 1 99 ? 39.658 -11.198 -25.091 1.00 43.91 99 LYS A C 1
ATOM 764 O O . LYS A 1 99 ? 39.738 -12.410 -25.237 1.00 43.91 99 LYS A O 1
ATOM 769 N N . CYS A 1 100 ? 39.330 -10.328 -26.065 1.00 30.80 100 CYS A N 1
ATOM 770 C CA . CYS A 1 100 ? 39.031 -10.586 -27.496 1.00 30.80 100 CYS A CA 1
ATOM 771 C C . CYS A 1 100 ? 37.529 -10.827 -27.778 1.00 30.80 100 CYS A C 1
ATOM 773 O O . CYS A 1 100 ? 36.929 -11.693 -27.169 1.00 30.80 100 CYS A O 1
ATOM 775 N N . GLY A 1 101 ? 36.794 -10.107 -28.634 1.00 39.16 101 GLY A N 1
ATOM 776 C CA . GLY A 1 101 ? 37.155 -9.239 -29.751 1.00 39.16 101 GLY A CA 1
ATOM 777 C C . GLY A 1 101 ? 36.980 -9.953 -31.092 1.00 39.16 101 GLY A C 1
ATOM 778 O O . GLY A 1 101 ? 37.985 -10.336 -31.660 1.00 39.16 101 GLY A O 1
ATOM 779 N N . GLN A 1 102 ? 35.756 -10.099 -31.625 1.00 42.56 102 GLN A N 1
ATOM 780 C CA . GLN A 1 102 ? 35.525 -10.105 -33.081 1.00 42.56 102 GLN A CA 1
ATOM 781 C C . GLN A 1 102 ? 34.044 -10.124 -33.469 1.00 42.56 102 GLN A C 1
ATOM 783 O O . GLN A 1 102 ? 33.238 -10.908 -32.975 1.00 42.56 102 GLN A O 1
ATOM 788 N N . GLU A 1 103 ? 33.739 -9.245 -34.416 1.00 42.09 103 GLU A N 1
ATOM 789 C CA . GLU A 1 103 ? 32.519 -9.157 -35.198 1.00 42.09 103 GLU A CA 1
ATOM 790 C C . GLU A 1 103 ? 32.336 -10.423 -36.047 1.00 42.09 103 GLU A C 1
ATOM 792 O O . GLU A 1 103 ? 33.257 -10.832 -36.756 1.00 42.09 103 GLU A O 1
ATOM 797 N N . ARG A 1 104 ? 31.131 -11.002 -36.055 1.00 39.62 104 ARG A N 1
ATOM 798 C CA . ARG A 1 104 ? 30.646 -11.795 -37.190 1.00 39.62 104 ARG A CA 1
ATOM 799 C C . ARG A 1 104 ? 29.186 -11.466 -37.462 1.00 39.62 104 ARG A C 1
ATOM 801 O O . ARG A 1 104 ? 28.315 -11.684 -36.627 1.00 39.62 104 ARG A O 1
ATOM 808 N N . ARG A 1 105 ? 28.966 -10.919 -38.657 1.00 48.38 105 ARG A N 1
ATOM 809 C CA . ARG A 1 105 ? 27.674 -10.867 -39.338 1.00 48.38 105 ARG A CA 1
ATOM 810 C C . ARG A 1 105 ? 27.329 -12.289 -39.778 1.00 48.38 105 ARG A C 1
ATOM 812 O O . ARG A 1 105 ? 28.189 -12.969 -40.334 1.00 48.38 105 ARG A O 1
ATOM 819 N N . GLY A 1 106 ? 26.103 -12.714 -39.511 1.00 41.16 106 GLY A N 1
ATOM 820 C CA . GLY A 1 106 ? 25.548 -13.974 -39.982 1.00 41.16 106 GLY A CA 1
ATOM 821 C C . GLY A 1 106 ? 24.084 -13.763 -40.324 1.00 41.16 106 GLY A C 1
ATOM 822 O O . GLY A 1 106 ? 23.245 -13.727 -39.430 1.00 41.16 106 GLY A O 1
ATOM 823 N N . ASP A 1 107 ? 23.822 -13.567 -41.613 1.00 41.09 107 ASP A N 1
ATOM 824 C CA . ASP A 1 107 ? 22.518 -13.739 -42.242 1.00 41.09 107 ASP A CA 1
ATOM 825 C C . ASP A 1 107 ? 22.192 -15.243 -42.276 1.00 41.09 107 ASP A C 1
ATOM 827 O O . ASP A 1 107 ? 23.050 -16.048 -42.648 1.00 41.09 107 ASP A O 1
ATOM 831 N N . GLY A 1 108 ? 20.981 -15.637 -41.873 1.00 43.97 108 GLY A N 1
ATOM 832 C CA . GLY A 1 108 ? 20.580 -17.045 -41.849 1.00 43.97 108 GLY A CA 1
ATOM 833 C C . GLY A 1 108 ? 19.156 -17.274 -41.350 1.00 43.97 108 GLY A C 1
ATOM 834 O O . GLY A 1 108 ? 18.928 -17.393 -40.153 1.00 43.97 108 GLY A O 1
ATOM 835 N N . ASP A 1 109 ? 18.242 -17.309 -42.317 1.00 42.62 109 ASP A N 1
ATOM 836 C CA . ASP A 1 109 ? 16.878 -17.853 -42.334 1.00 42.62 109 ASP A CA 1
ATOM 837 C C . ASP A 1 109 ? 16.735 -19.220 -41.621 1.00 42.62 109 ASP A C 1
ATOM 839 O O . ASP A 1 109 ? 17.627 -20.065 -41.707 1.00 42.62 109 ASP A O 1
ATOM 843 N N . GLY A 1 110 ? 15.606 -19.427 -40.935 1.00 44.78 110 GLY A N 1
ATOM 844 C CA . GLY A 1 110 ? 15.238 -20.688 -40.292 1.00 44.78 110 GLY A CA 1
ATOM 845 C C . GLY A 1 110 ? 13.986 -20.554 -39.426 1.00 44.78 110 GLY A C 1
ATOM 846 O O . GLY A 1 110 ? 14.068 -20.309 -38.225 1.00 44.78 110 GLY A O 1
ATOM 847 N N . SER A 1 111 ? 12.818 -20.668 -40.052 1.00 58.25 111 SER A N 1
ATOM 848 C CA . SER A 1 111 ? 11.521 -20.826 -39.395 1.00 58.25 111 SER A CA 1
ATOM 849 C C . SER A 1 111 ? 11.387 -22.207 -38.749 1.00 58.25 111 SER A C 1
ATOM 851 O O . SER A 1 111 ? 11.334 -23.182 -39.488 1.00 58.25 111 SER A O 1
ATOM 853 N N . ASP A 1 112 ? 11.202 -22.268 -37.430 1.00 38.44 112 ASP A N 1
ATOM 854 C CA . ASP A 1 112 ? 10.604 -23.420 -36.746 1.00 38.44 112 ASP A CA 1
ATOM 855 C C . ASP A 1 112 ? 9.663 -22.910 -35.645 1.00 38.44 112 ASP A C 1
ATOM 857 O O . ASP A 1 112 ? 10.052 -22.204 -34.711 1.00 38.44 112 ASP A O 1
ATOM 861 N N . ALA A 1 113 ? 8.374 -23.191 -35.830 1.00 54.62 113 ALA A N 1
ATOM 862 C CA . ALA A 1 113 ? 7.305 -22.881 -34.896 1.00 54.62 113 ALA A CA 1
ATOM 863 C C . ALA A 1 113 ? 7.090 -24.098 -33.988 1.00 54.62 113 ALA A C 1
ATOM 865 O O . ALA A 1 113 ? 6.261 -24.947 -34.298 1.00 54.62 113 ALA A O 1
ATOM 866 N N . ASP A 1 114 ? 7.824 -24.157 -32.875 1.00 45.69 114 ASP A N 1
ATOM 867 C CA . ASP A 1 114 ? 7.710 -25.230 -31.882 1.00 45.69 114 ASP A CA 1
ATOM 868 C C . ASP A 1 114 ? 7.155 -24.726 -30.533 1.00 45.69 114 ASP A C 1
ATOM 870 O O . ASP A 1 114 ? 7.586 -23.714 -29.976 1.00 45.69 114 ASP A O 1
ATOM 874 N N . ASP A 1 115 ? 6.156 -25.460 -30.039 1.00 51.28 115 ASP A N 1
ATOM 875 C CA . ASP A 1 115 ? 5.571 -25.535 -28.689 1.00 51.28 115 ASP A CA 1
ATOM 876 C C . ASP A 1 115 ? 6.109 -24.580 -27.588 1.00 51.28 115 ASP A C 1
ATOM 878 O O . ASP A 1 115 ? 6.895 -24.937 -26.705 1.00 51.28 115 ASP A O 1
ATOM 882 N N . ASN A 1 116 ? 5.582 -23.351 -27.549 1.00 52.88 116 ASN A N 1
ATOM 883 C CA . ASN A 1 116 ? 5.946 -22.311 -26.576 1.00 52.88 116 ASN A CA 1
ATOM 884 C C . ASN A 1 116 ? 5.024 -22.258 -25.335 1.00 52.88 116 ASN A C 1
ATOM 886 O O . ASN A 1 116 ? 4.479 -21.207 -24.995 1.00 52.88 116 ASN A O 1
ATOM 890 N N . THR A 1 117 ? 4.815 -23.385 -24.648 1.00 55.03 117 THR A N 1
ATOM 891 C CA . THR A 1 117 ? 4.014 -23.393 -23.397 1.00 55.03 117 THR A CA 1
ATOM 892 C C . THR A 1 117 ? 4.844 -23.743 -22.152 1.00 55.03 117 THR A C 1
ATOM 894 O O . THR A 1 117 ? 4.497 -23.336 -21.045 1.00 55.03 117 THR A O 1
ATOM 897 N N . GLY A 1 118 ? 6.002 -24.397 -22.313 1.00 53.56 118 GLY A N 1
ATOM 898 C CA . GLY A 1 118 ? 6.902 -24.760 -21.207 1.00 53.56 118 GLY A CA 1
ATOM 899 C C . GLY A 1 118 ? 7.929 -23.692 -20.789 1.00 53.56 118 GLY A C 1
ATOM 900 O O . GLY A 1 118 ? 8.521 -23.814 -19.719 1.00 53.56 118 GLY A O 1
ATOM 901 N N . ASN A 1 119 ? 8.141 -22.637 -21.589 1.00 60.44 119 ASN A N 1
ATOM 902 C CA . ASN A 1 119 ? 9.267 -21.702 -21.407 1.00 60.44 119 ASN A CA 1
ATOM 903 C C . ASN A 1 119 ? 8.970 -20.449 -20.565 1.00 60.44 119 ASN A C 1
ATOM 905 O O . ASN A 1 119 ? 9.893 -19.816 -20.061 1.00 60.44 119 ASN A O 1
ATOM 909 N N . ASN A 1 120 ? 7.703 -20.114 -20.310 1.00 72.19 120 ASN A N 1
ATOM 910 C CA . ASN A 1 120 ? 7.364 -18.863 -19.614 1.00 72.19 120 ASN A CA 1
ATOM 911 C C . ASN A 1 120 ? 7.937 -18.789 -18.187 1.00 72.19 120 ASN A C 1
ATOM 913 O O . ASN A 1 120 ? 8.358 -17.727 -17.733 1.00 72.19 120 ASN A O 1
ATOM 917 N N . SER A 1 121 ? 7.996 -19.919 -17.473 1.00 80.38 121 SER A N 1
ATOM 918 C CA . SER A 1 121 ? 8.568 -19.950 -16.122 1.00 80.38 121 SER A CA 1
ATOM 919 C C . SER A 1 121 ? 10.091 -19.810 -16.125 1.00 80.38 121 SER A C 1
ATOM 921 O O . SER A 1 121 ? 10.637 -19.195 -15.210 1.00 80.38 121 SER A O 1
ATOM 923 N N . SER A 1 122 ? 10.787 -20.372 -17.119 1.00 84.81 122 SER A N 1
ATOM 924 C CA . SER A 1 122 ? 12.249 -20.287 -17.200 1.00 84.81 122 SER A CA 1
ATOM 925 C C . SER A 1 122 ? 12.685 -18.870 -17.582 1.00 84.81 122 SER A C 1
ATOM 927 O O . SER A 1 122 ? 13.654 -18.351 -17.026 1.00 84.81 122 SER A O 1
ATOM 929 N N . ASP A 1 123 ? 11.919 -18.198 -18.439 1.00 88.88 123 ASP A N 1
ATOM 930 C CA . ASP A 1 123 ? 12.188 -16.824 -18.854 1.00 88.88 123 ASP A CA 1
ATOM 931 C C . ASP A 1 123 ? 11.881 -15.795 -17.756 1.00 88.88 123 ASP A C 1
ATOM 933 O O . ASP A 1 123 ? 12.661 -14.858 -17.566 1.00 88.88 123 ASP A O 1
ATOM 937 N N . ILE A 1 124 ? 10.832 -16.002 -16.949 1.00 92.25 124 ILE A N 1
ATOM 938 C CA . ILE A 1 124 ? 10.586 -15.179 -15.749 1.00 92.25 124 ILE A CA 1
ATOM 939 C C . ILE A 1 124 ? 11.749 -15.304 -14.757 1.00 92.25 124 ILE A C 1
ATOM 941 O O . ILE A 1 124 ? 12.226 -14.285 -14.259 1.00 92.25 124 ILE A O 1
ATOM 945 N N . ASN A 1 125 ? 12.259 -16.518 -14.520 1.00 94.50 125 ASN A N 1
ATOM 946 C CA . ASN A 1 125 ? 13.391 -16.734 -13.613 1.00 94.50 125 ASN A CA 1
ATOM 947 C C . ASN A 1 125 ? 14.666 -16.022 -14.104 1.00 94.50 125 ASN A C 1
ATOM 949 O O . ASN A 1 125 ? 15.344 -15.359 -13.319 1.00 94.50 125 ASN A O 1
ATOM 953 N N . LYS A 1 126 ? 14.961 -16.073 -15.413 1.00 95.75 126 LYS A N 1
ATOM 954 C CA . LYS A 1 126 ? 16.092 -15.334 -16.013 1.00 95.75 126 LYS A CA 1
ATOM 955 C C . LYS A 1 126 ? 15.946 -13.818 -15.831 1.00 95.75 126 LYS A C 1
ATOM 957 O O . LYS A 1 126 ? 16.923 -13.125 -15.538 1.00 95.75 126 LYS A O 1
ATOM 962 N N . LEU A 1 127 ? 14.732 -13.287 -16.003 1.00 96.19 127 LEU A N 1
ATOM 963 C CA . LEU A 1 127 ? 14.441 -11.862 -15.814 1.00 96.19 127 LEU A CA 1
ATOM 964 C C . LEU A 1 127 ? 14.532 -11.443 -14.343 1.00 96.19 127 LEU A C 1
ATOM 966 O O . LEU A 1 127 ? 15.003 -10.342 -14.040 1.00 96.19 127 LEU A O 1
ATOM 970 N N . GLU A 1 128 ? 14.130 -12.316 -13.424 1.00 97.12 128 GLU A N 1
ATOM 971 C CA . GLU A 1 128 ? 14.282 -12.092 -11.991 1.00 97.12 128 GLU A CA 1
ATOM 972 C C . GLU A 1 128 ? 15.760 -12.023 -11.597 1.00 97.12 128 GLU A C 1
ATOM 974 O O . GLU A 1 128 ? 16.178 -11.070 -10.933 1.00 97.12 128 GLU A O 1
ATOM 979 N N . GLU A 1 129 ? 16.578 -12.954 -12.083 1.00 97.56 129 GLU A N 1
ATOM 980 C CA . GLU A 1 129 ? 18.023 -12.945 -11.857 1.00 97.56 129 GLU A CA 1
ATOM 981 C C . GLU A 1 129 ? 18.686 -11.684 -12.443 1.00 97.56 129 GLU A C 1
ATOM 983 O O . GLU A 1 129 ? 19.518 -11.039 -11.796 1.00 97.56 129 GLU A O 1
ATOM 988 N N . ALA A 1 130 ? 18.287 -11.263 -13.648 1.00 97.25 130 ALA A N 1
ATOM 989 C CA . ALA A 1 130 ? 18.761 -10.016 -14.250 1.00 97.25 130 ALA A CA 1
ATOM 990 C C . ALA A 1 130 ? 18.412 -8.788 -13.388 1.00 97.25 130 ALA A C 1
ATOM 992 O O . ALA A 1 130 ? 19.252 -7.904 -13.181 1.00 97.25 130 ALA A O 1
ATOM 993 N N . TYR A 1 131 ? 17.200 -8.743 -12.825 1.00 98.12 131 TYR A N 1
ATOM 994 C CA . TYR A 1 131 ? 16.794 -7.684 -11.904 1.00 98.12 131 TYR A CA 1
ATOM 995 C C . TYR A 1 131 ? 17.606 -7.702 -10.601 1.00 98.12 131 TYR A C 1
ATOM 997 O O . TYR A 1 131 ? 18.036 -6.641 -10.136 1.00 98.12 131 TYR A O 1
ATOM 1005 N N . GLN A 1 132 ? 17.867 -8.880 -10.031 1.00 97.88 132 GLN A N 1
ATOM 1006 C CA . GLN A 1 132 ? 18.688 -9.023 -8.827 1.00 97.88 132 GLN A CA 1
ATOM 1007 C C . GLN A 1 132 ? 20.139 -8.574 -9.063 1.00 97.88 132 GLN A C 1
ATOM 1009 O O . GLN A 1 132 ? 20.675 -7.806 -8.257 1.00 97.88 132 GLN A O 1
ATOM 1014 N N . ARG A 1 133 ? 20.749 -8.937 -10.200 1.00 98.19 133 ARG A N 1
ATOM 1015 C CA . ARG A 1 133 ? 22.087 -8.455 -10.592 1.00 98.19 133 ARG A CA 1
ATOM 1016 C C . ARG A 1 133 ? 22.127 -6.936 -10.753 1.00 98.19 133 ARG A C 1
ATOM 1018 O O . ARG A 1 133 ? 23.010 -6.276 -10.202 1.00 98.19 133 ARG A O 1
ATOM 1025 N N . ALA A 1 134 ? 21.136 -6.351 -11.427 1.00 97.56 134 ALA A N 1
ATOM 1026 C CA . ALA A 1 134 ? 21.048 -4.900 -11.588 1.00 97.56 134 ALA A CA 1
ATOM 1027 C C . ALA A 1 134 ? 20.827 -4.169 -10.247 1.00 97.56 134 ALA A C 1
ATOM 1029 O O . ALA A 1 134 ? 21.348 -3.072 -10.028 1.00 97.56 134 ALA A O 1
ATOM 1030 N N . LEU A 1 135 ? 20.082 -4.777 -9.317 1.00 97.81 135 LEU A N 1
ATOM 1031 C CA . LEU A 1 135 ? 19.932 -4.281 -7.949 1.00 97.81 135 LEU A CA 1
ATOM 1032 C C . LEU A 1 135 ? 21.246 -4.318 -7.168 1.00 97.81 135 LEU A C 1
ATOM 1034 O O . LEU A 1 135 ? 21.542 -3.349 -6.469 1.00 97.81 135 LEU A O 1
ATOM 1038 N N . ALA A 1 136 ? 22.006 -5.411 -7.260 1.00 98.25 136 ALA A N 1
ATOM 1039 C CA . ALA A 1 136 ? 23.296 -5.556 -6.593 1.00 98.25 136 ALA A CA 1
ATOM 1040 C C . ALA A 1 136 ? 24.299 -4.507 -7.096 1.00 98.25 136 ALA A C 1
ATOM 1042 O O . ALA A 1 136 ? 24.884 -3.786 -6.287 1.00 98.25 136 ALA A O 1
ATOM 1043 N N . ALA A 1 137 ? 24.394 -4.319 -8.416 1.00 97.69 137 ALA A N 1
ATOM 1044 C CA . ALA A 1 137 ? 25.234 -3.285 -9.018 1.00 97.69 137 ALA A CA 1
ATOM 1045 C C . ALA A 1 137 ? 24.802 -1.866 -8.594 1.00 97.69 137 ALA A C 1
ATOM 1047 O O . ALA A 1 137 ? 25.615 -1.058 -8.159 1.00 97.69 137 ALA A O 1
ATOM 1048 N N . PHE A 1 138 ? 23.503 -1.552 -8.612 1.00 98.06 138 PHE A N 1
ATOM 1049 C CA . PHE A 1 138 ? 23.030 -0.247 -8.128 1.00 98.06 138 PHE A CA 1
ATOM 1050 C C . PHE A 1 138 ? 23.309 -0.024 -6.629 1.00 98.06 138 PHE A C 1
ATOM 1052 O O . PHE A 1 138 ? 23.479 1.112 -6.183 1.00 98.06 138 PHE A O 1
ATOM 1059 N N . LYS A 1 139 ? 23.321 -1.092 -5.822 1.00 97.50 139 LYS A N 1
ATOM 1060 C CA . LYS A 1 139 ? 23.657 -1.003 -4.396 1.00 97.50 139 LYS A CA 1
ATOM 1061 C C . LYS A 1 139 ? 25.145 -0.736 -4.171 1.00 97.50 139 LYS A C 1
ATOM 1063 O O . LYS A 1 139 ? 25.439 -0.014 -3.220 1.00 97.50 139 LYS A O 1
ATOM 1068 N N . SER A 1 140 ? 26.037 -1.263 -5.015 1.00 97.31 140 SER A N 1
ATOM 1069 C CA . SER A 1 140 ? 27.478 -1.004 -4.913 1.00 97.31 140 SER A CA 1
ATOM 1070 C C . SER A 1 140 ? 27.838 0.428 -5.315 1.00 97.31 140 SER A C 1
ATOM 1072 O O . SER A 1 140 ? 28.679 1.040 -4.662 1.00 97.31 140 SER A O 1
ATOM 1074 N N . ASN A 1 141 ? 27.146 1.015 -6.301 1.00 96.06 141 ASN A N 1
ATOM 1075 C CA . ASN A 1 141 ? 27.316 2.425 -6.651 1.00 96.06 141 ASN A CA 1
ATOM 1076 C C . ASN A 1 141 ? 25.980 3.143 -6.919 1.00 96.06 141 ASN A C 1
ATOM 1078 O O . ASN A 1 141 ? 25.376 3.045 -7.987 1.00 96.06 141 ASN A O 1
ATOM 1082 N N . LYS A 1 142 ? 25.529 3.928 -5.932 1.00 96.94 142 LYS A N 1
ATOM 1083 C CA . LYS A 1 142 ? 24.232 4.630 -5.972 1.00 96.94 142 LYS A CA 1
ATOM 1084 C C . LYS A 1 142 ? 24.250 5.940 -6.766 1.00 96.94 142 LYS A C 1
ATOM 1086 O O . LYS A 1 142 ? 23.169 6.468 -7.058 1.00 96.94 142 LYS A O 1
ATOM 1091 N N . THR A 1 143 ? 25.428 6.502 -7.043 1.00 97.25 143 THR A N 1
ATOM 1092 C CA . THR A 1 143 ? 25.565 7.789 -7.749 1.00 97.25 143 THR A CA 1
ATOM 1093 C C . THR A 1 143 ? 25.545 7.617 -9.265 1.00 97.25 143 THR A C 1
ATOM 1095 O O . THR A 1 143 ? 25.208 8.563 -9.978 1.00 97.25 143 THR A O 1
ATOM 1098 N N . ASP A 1 144 ? 25.810 6.403 -9.750 1.00 96.81 144 ASP A N 1
ATOM 1099 C CA . ASP A 1 144 ? 25.777 6.065 -11.165 1.00 96.81 144 ASP A CA 1
ATOM 1100 C C . ASP A 1 144 ? 24.339 6.094 -11.726 1.00 96.81 144 ASP A C 1
ATOM 1102 O O . ASP A 1 144 ? 23.418 5.395 -11.273 1.00 96.81 144 ASP A O 1
ATOM 1106 N N . LYS A 1 145 ? 24.134 6.949 -12.733 1.00 97.25 145 LYS A N 1
ATOM 1107 C CA . LYS A 1 145 ? 22.844 7.118 -13.412 1.00 97.25 145 LYS A CA 1
ATOM 1108 C C . LYS A 1 145 ? 22.503 5.919 -14.294 1.00 97.25 145 LYS A C 1
ATOM 1110 O O . LYS A 1 145 ? 21.318 5.600 -14.415 1.00 97.25 145 LYS A O 1
ATOM 1115 N N . ASP A 1 146 ? 23.490 5.249 -14.873 1.00 97.06 146 ASP A N 1
ATOM 1116 C CA . ASP A 1 146 ? 23.266 4.136 -15.788 1.00 97.06 146 ASP A CA 1
ATOM 1117 C C . ASP A 1 146 ? 22.897 2.866 -15.026 1.00 97.06 146 ASP A C 1
ATOM 1119 O O . ASP A 1 146 ? 21.951 2.182 -15.415 1.00 97.06 146 ASP A O 1
ATOM 1123 N N . LEU A 1 147 ? 23.475 2.634 -13.843 1.00 97.12 147 LEU A N 1
ATOM 1124 C CA . LEU A 1 147 ? 23.021 1.563 -12.942 1.00 97.12 147 LEU A CA 1
ATOM 1125 C C . LEU A 1 147 ? 21.572 1.768 -12.481 1.00 97.12 147 LEU A C 1
ATOM 1127 O O . LEU A 1 147 ? 20.790 0.817 -12.386 1.00 97.12 147 LEU A O 1
ATOM 1131 N N . ARG A 1 148 ? 21.160 3.022 -12.249 1.00 97.38 148 ARG A N 1
ATOM 1132 C CA . ARG A 1 148 ? 19.758 3.345 -11.947 1.00 97.38 148 ARG A CA 1
ATOM 1133 C C . ARG A 1 148 ? 18.839 3.040 -13.134 1.00 97.38 148 ARG A C 1
ATOM 1135 O O . ARG A 1 148 ? 17.753 2.489 -12.921 1.00 97.38 148 ARG A O 1
ATOM 1142 N N . ARG A 1 149 ? 19.247 3.405 -14.356 1.00 97.44 149 ARG A N 1
ATOM 1143 C CA . ARG A 1 149 ? 18.501 3.112 -15.592 1.00 97.44 149 ARG A CA 1
ATOM 1144 C C . ARG A 1 149 ? 18.393 1.608 -15.818 1.00 97.44 149 ARG A C 1
ATOM 1146 O O . ARG A 1 149 ? 17.278 1.128 -15.984 1.00 97.44 149 ARG A O 1
ATOM 1153 N N . ASN A 1 150 ? 19.498 0.874 -15.706 1.00 97.25 150 ASN A N 1
ATOM 1154 C CA . ASN A 1 150 ? 19.553 -0.575 -15.884 1.00 97.25 150 ASN A CA 1
ATOM 1155 C C . ASN A 1 150 ? 18.650 -1.308 -14.876 1.00 97.25 150 ASN A C 1
ATOM 1157 O O . ASN A 1 150 ? 17.769 -2.065 -15.271 1.00 97.25 150 ASN A O 1
ATOM 1161 N N . LYS A 1 151 ? 18.731 -0.970 -13.580 1.00 98.06 151 LYS A N 1
ATOM 1162 C CA . LYS A 1 151 ? 17.806 -1.498 -12.557 1.00 98.06 151 LYS A CA 1
ATOM 1163 C C . LYS A 1 151 ? 16.336 -1.261 -12.916 1.00 98.06 151 LYS A C 1
ATOM 1165 O O . LYS A 1 151 ? 15.488 -2.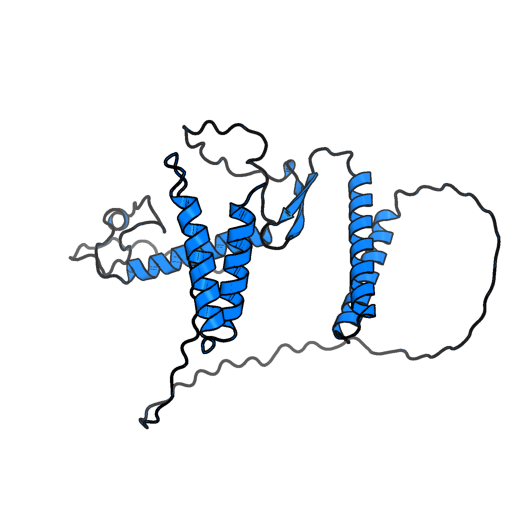120 -12.688 1.00 98.06 151 LYS A O 1
ATOM 1170 N N . THR A 1 152 ? 16.021 -0.074 -13.433 1.00 96.94 152 THR A N 1
ATOM 1171 C CA . THR A 1 152 ? 14.648 0.287 -13.814 1.00 96.94 152 THR A CA 1
ATOM 1172 C C . THR A 1 152 ? 14.198 -0.477 -15.061 1.00 96.94 152 THR A C 1
ATOM 1174 O O . THR A 1 152 ? 13.057 -0.929 -15.103 1.00 96.94 152 THR A O 1
ATOM 1177 N N . ALA A 1 153 ? 15.084 -0.658 -16.042 1.00 97.88 153 ALA A N 1
ATOM 1178 C CA . ALA A 1 153 ? 14.827 -1.428 -17.255 1.00 97.88 153 ALA A CA 1
ATOM 1179 C C . ALA A 1 153 ? 14.594 -2.914 -16.941 1.00 97.88 153 ALA A C 1
ATOM 1181 O O . ALA A 1 153 ? 13.564 -3.455 -17.332 1.00 97.88 153 ALA A O 1
ATOM 1182 N N . ALA A 1 154 ? 15.469 -3.535 -16.143 1.00 97.06 154 ALA A N 1
ATOM 1183 C CA . ALA A 1 154 ? 15.320 -4.925 -15.713 1.00 97.06 154 ALA A CA 1
ATOM 1184 C C . ALA A 1 154 ? 14.019 -5.151 -14.926 1.00 97.06 154 ALA A C 1
ATOM 1186 O O . ALA A 1 154 ? 13.334 -6.151 -15.121 1.00 97.06 154 ALA A O 1
ATOM 1187 N N . ARG A 1 155 ? 13.624 -4.186 -14.080 1.00 97.19 155 ARG A N 1
ATOM 1188 C CA . ARG A 1 155 ? 12.347 -4.264 -13.361 1.00 97.19 155 ARG A CA 1
ATOM 1189 C C . ARG A 1 155 ? 11.144 -4.241 -14.301 1.00 97.19 155 ARG A C 1
ATOM 1191 O O . ARG A 1 155 ? 10.219 -5.017 -14.097 1.00 97.19 155 ARG A O 1
ATOM 1198 N N . ARG A 1 156 ? 11.153 -3.340 -15.290 1.00 96.81 156 ARG A N 1
ATOM 1199 C CA . ARG A 1 156 ? 10.077 -3.240 -16.285 1.00 96.81 156 ARG A CA 1
ATOM 1200 C C . ARG A 1 156 ? 9.947 -4.536 -17.075 1.00 96.81 156 ARG A C 1
ATOM 1202 O O . ARG A 1 156 ? 8.852 -5.068 -17.131 1.00 96.81 156 ARG A O 1
ATOM 1209 N N . ALA A 1 157 ? 11.061 -5.082 -17.562 1.00 95.81 157 ALA A N 1
ATOM 1210 C CA . ALA A 1 157 ? 11.062 -6.341 -18.302 1.00 95.81 157 ALA A CA 1
ATOM 1211 C C . ALA A 1 157 ? 10.457 -7.503 -17.490 1.00 95.81 157 ALA A C 1
ATOM 1213 O O . ALA A 1 157 ? 9.636 -8.253 -18.010 1.00 95.81 157 ALA A O 1
ATOM 1214 N N . LEU A 1 158 ? 10.801 -7.619 -16.200 1.00 95.44 158 LEU A N 1
ATOM 1215 C CA . LEU A 1 158 ? 10.208 -8.625 -15.314 1.00 95.44 158 LEU A CA 1
ATOM 1216 C C . LEU A 1 158 ? 8.699 -8.411 -15.113 1.00 95.44 158 LEU A C 1
ATOM 1218 O O . LEU A 1 158 ? 7.925 -9.362 -15.202 1.00 95.44 158 LEU A O 1
ATOM 1222 N N . ASP A 1 159 ? 8.270 -7.175 -14.840 1.00 93.00 159 ASP A N 1
ATOM 1223 C CA . ASP A 1 159 ? 6.849 -6.866 -14.644 1.00 93.00 159 ASP A CA 1
ATOM 1224 C C . ASP A 1 159 ? 6.036 -7.118 -15.939 1.00 93.00 159 ASP A C 1
ATOM 1226 O O . ASP A 1 159 ? 4.915 -7.625 -15.857 1.00 93.00 159 ASP A O 1
ATOM 1230 N N . ASP A 1 160 ? 6.602 -6.829 -17.117 1.00 91.25 160 ASP A N 1
ATOM 1231 C CA . ASP A 1 160 ? 5.981 -7.075 -18.426 1.00 91.25 160 ASP A CA 1
ATOM 1232 C C . ASP A 1 160 ? 5.845 -8.580 -18.716 1.00 91.25 160 ASP A C 1
ATOM 1234 O O . ASP A 1 160 ? 4.782 -9.029 -19.143 1.00 91.25 160 ASP A O 1
ATOM 1238 N N . ALA A 1 161 ? 6.869 -9.383 -18.407 1.00 92.56 161 ALA A N 1
ATOM 1239 C CA . ALA A 1 161 ? 6.812 -10.839 -18.559 1.00 92.56 161 ALA A CA 1
ATOM 1240 C C . ALA A 1 161 ? 5.788 -11.490 -17.615 1.00 92.56 161 ALA A C 1
ATOM 1242 O O . ALA A 1 161 ? 5.046 -12.381 -18.023 1.00 92.56 161 ALA A O 1
ATOM 1243 N N . ILE A 1 162 ? 5.682 -11.010 -16.371 1.00 89.62 162 ILE A N 1
ATOM 1244 C CA . ILE A 1 162 ? 4.649 -11.468 -15.428 1.00 89.62 162 ILE A CA 1
ATOM 1245 C C . ILE A 1 162 ? 3.247 -11.121 -15.948 1.00 89.62 162 ILE A C 1
ATOM 1247 O O . ILE A 1 162 ? 2.333 -11.934 -15.827 1.00 89.62 162 ILE A O 1
ATOM 1251 N N . LEU A 1 163 ? 3.058 -9.932 -16.532 1.00 86.94 163 LEU A N 1
ATOM 1252 C CA . LEU A 1 163 ? 1.780 -9.545 -17.138 1.00 86.94 163 LEU A CA 1
ATOM 1253 C C . LEU A 1 163 ? 1.446 -10.404 -18.359 1.00 86.94 163 LEU A C 1
ATOM 1255 O O . LEU A 1 163 ? 0.303 -10.841 -18.484 1.00 86.94 163 LEU A O 1
ATOM 1259 N N . ALA A 1 164 ? 2.428 -10.686 -19.216 1.00 87.56 164 ALA A N 1
ATOM 1260 C CA . ALA A 1 164 ? 2.257 -11.577 -20.357 1.00 87.56 164 ALA A CA 1
ATOM 1261 C C . ALA A 1 164 ? 1.855 -12.989 -19.894 1.00 87.56 164 ALA A C 1
ATOM 1263 O O . ALA A 1 164 ? 0.833 -13.506 -20.344 1.00 87.56 164 ALA A O 1
ATOM 1264 N N . ALA A 1 165 ? 2.556 -13.554 -18.906 1.00 86.50 165 ALA A N 1
ATOM 1265 C CA . ALA A 1 165 ? 2.251 -14.872 -18.345 1.00 86.50 165 ALA A CA 1
ATOM 1266 C C . ALA A 1 165 ? 0.882 -14.927 -17.637 1.00 86.50 165 ALA A C 1
ATOM 1268 O O . ALA A 1 165 ? 0.160 -15.926 -17.712 1.00 86.50 165 ALA A O 1
ATOM 1269 N N . ALA A 1 166 ? 0.489 -13.840 -16.968 1.00 82.12 166 ALA A N 1
ATOM 1270 C CA . ALA A 1 166 ? -0.839 -13.702 -16.378 1.00 82.12 166 ALA A CA 1
ATOM 1271 C C . ALA A 1 166 ? -1.933 -13.615 -17.454 1.00 82.12 166 ALA A C 1
ATOM 1273 O O . ALA A 1 166 ? -2.997 -14.201 -17.291 1.00 82.12 166 ALA A O 1
ATOM 1274 N N . SER A 1 167 ? -1.673 -12.924 -18.569 1.00 79.88 167 SER A N 1
ATOM 1275 C CA . SER A 1 167 ? -2.624 -12.826 -19.682 1.00 79.88 167 SER A CA 1
ATOM 1276 C C . SER A 1 167 ? -2.791 -14.146 -20.441 1.00 79.88 167 SER A C 1
ATOM 1278 O O . SER A 1 167 ? -3.907 -14.474 -20.834 1.00 79.88 167 SER A O 1
ATOM 1280 N N . SER A 1 168 ? -1.736 -14.959 -20.561 1.00 73.56 168 SER A N 1
ATOM 1281 C CA . SER A 1 168 ? -1.817 -16.298 -21.161 1.00 73.56 168 SER A CA 1
ATOM 1282 C C . SER A 1 168 ? -2.495 -17.334 -20.256 1.00 73.56 168 SER A C 1
ATOM 1284 O O . SER A 1 168 ? -2.980 -18.348 -20.744 1.00 73.56 168 SER A O 1
ATOM 1286 N N . SER A 1 169 ? -2.561 -17.087 -18.944 1.00 63.44 169 SER A N 1
ATOM 1287 C CA . SER A 1 169 ? -3.263 -17.938 -17.966 1.00 63.44 169 SER A CA 1
ATOM 1288 C C . SER A 1 169 ? -4.672 -17.432 -17.612 1.00 63.44 169 SER A C 1
ATOM 1290 O O . SER A 1 169 ? -5.365 -18.037 -16.792 1.00 63.44 169 SER A O 1
ATOM 1292 N N . ALA A 1 170 ? -5.136 -16.354 -18.258 1.00 56.47 170 ALA A N 1
ATOM 1293 C CA . ALA A 1 170 ? -6.398 -15.669 -17.971 1.00 56.47 170 ALA A CA 1
ATOM 1294 C C . ALA A 1 170 ? -7.666 -16.361 -18.523 1.00 56.47 170 ALA A C 1
ATOM 1296 O O . ALA A 1 170 ? -8.682 -15.702 -18.726 1.00 56.47 170 ALA A O 1
ATOM 1297 N N . SER A 1 171 ? -7.657 -17.684 -18.712 1.00 53.38 171 SER A N 1
ATOM 1298 C CA . SER A 1 171 ? -8.887 -18.464 -18.925 1.00 53.38 171 SER A CA 1
ATOM 1299 C C . SER A 1 171 ? -9.653 -18.773 -17.624 1.00 53.38 171 SER A C 1
ATOM 1301 O O . SER A 1 171 ? -10.682 -19.436 -17.676 1.00 53.38 171 SER A O 1
ATOM 1303 N N . ASN A 1 172 ? -9.207 -18.270 -16.461 1.00 58.22 172 ASN A N 1
ATOM 1304 C CA . ASN A 1 172 ? -9.924 -18.383 -15.184 1.00 58.22 172 ASN A CA 1
ATOM 1305 C C . ASN A 1 172 ? -10.294 -17.002 -14.611 1.00 58.22 172 ASN A C 1
ATOM 1307 O O . ASN A 1 172 ? -9.485 -16.295 -14.011 1.00 58.22 172 ASN A O 1
ATOM 1311 N N . GLU A 1 173 ? -11.568 -16.656 -14.762 1.00 59.81 173 GLU A N 1
ATOM 1312 C CA . GLU A 1 173 ? -12.232 -15.356 -14.565 1.00 59.81 173 GLU A CA 1
ATOM 1313 C C . GLU A 1 173 ? -12.211 -14.770 -13.127 1.00 59.81 173 GLU A C 1
ATOM 1315 O O . GLU A 1 173 ? -12.836 -13.750 -12.848 1.00 59.81 173 GLU A O 1
ATOM 1320 N N . THR A 1 174 ? -11.480 -15.368 -12.178 1.00 69.88 174 THR A N 1
ATOM 1321 C CA . THR A 1 174 ? -11.565 -15.020 -10.741 1.00 69.88 174 THR A CA 1
ATOM 1322 C C . THR A 1 174 ? -10.336 -14.353 -10.122 1.00 69.88 174 THR A C 1
ATOM 1324 O O . THR A 1 174 ? -10.405 -13.951 -8.956 1.00 69.88 174 THR A O 1
ATOM 1327 N N . THR A 1 175 ? -9.221 -14.206 -10.843 1.00 73.69 175 THR A N 1
ATOM 1328 C CA . THR A 1 175 ? -8.004 -13.551 -10.326 1.00 73.69 175 THR A CA 1
ATOM 1329 C C . THR A 1 175 ? -7.824 -12.153 -10.909 1.00 73.69 175 THR A C 1
ATOM 1331 O O . THR A 1 175 ? -7.600 -11.997 -12.104 1.00 73.69 175 THR A O 1
ATOM 1334 N N . ARG A 1 176 ? -7.877 -11.119 -10.062 1.00 82.88 176 ARG A N 1
ATOM 1335 C CA . ARG A 1 176 ? -7.696 -9.711 -10.446 1.00 82.88 176 ARG A CA 1
ATOM 1336 C C . ARG A 1 176 ? -6.449 -9.130 -9.788 1.00 82.88 176 ARG A C 1
ATOM 1338 O O . ARG A 1 176 ? -6.240 -9.290 -8.587 1.00 82.88 176 ARG A O 1
ATOM 1345 N N . GLN A 1 177 ? -5.628 -8.419 -10.555 1.00 87.19 177 GLN A N 1
ATOM 1346 C CA . GLN A 1 177 ? -4.468 -7.704 -10.021 1.00 87.19 177 GLN A CA 1
ATOM 1347 C C . GLN A 1 177 ? -4.897 -6.338 -9.457 1.00 87.19 177 GLN A C 1
ATOM 1349 O O . GLN A 1 177 ? -5.540 -5.549 -10.149 1.00 87.19 177 GLN A O 1
ATOM 1354 N N . LEU A 1 178 ? -4.540 -6.047 -8.204 1.00 89.25 178 LEU A N 1
ATOM 1355 C CA . LEU A 1 178 ? -4.811 -4.780 -7.512 1.00 89.25 178 LEU A CA 1
ATOM 1356 C C . LEU A 1 178 ? -3.509 -4.122 -7.056 1.00 89.25 178 LEU A C 1
ATOM 1358 O O . LEU A 1 178 ? -2.502 -4.788 -6.826 1.00 89.25 178 LEU A O 1
ATOM 1362 N N . THR A 1 179 ? -3.528 -2.805 -6.884 1.00 92.19 179 THR A N 1
ATOM 1363 C CA . THR A 1 179 ? -2.421 -2.033 -6.304 1.00 92.19 179 THR A CA 1
ATOM 1364 C C . THR A 1 179 ? -2.732 -1.686 -4.856 1.00 92.19 179 THR A C 1
ATOM 1366 O O . THR A 1 179 ? -3.761 -1.075 -4.574 1.00 92.19 179 THR A O 1
ATOM 1369 N N . CYS A 1 180 ? -1.844 -2.047 -3.931 1.00 92.31 180 CYS A N 1
ATOM 1370 C CA . CYS A 1 180 ? -1.997 -1.695 -2.522 1.00 92.31 180 CYS A CA 1
ATOM 1371 C C . CYS A 1 180 ? -1.903 -0.176 -2.315 1.00 92.31 180 CYS A C 1
ATOM 1373 O O . CYS A 1 180 ? -0.925 0.434 -2.740 1.00 92.31 180 CYS A O 1
ATOM 1375 N N . THR A 1 181 ? -2.849 0.417 -1.582 1.00 92.31 181 THR A N 1
ATOM 1376 C CA . THR A 1 181 ? -2.836 1.855 -1.252 1.00 92.31 181 THR A CA 1
ATOM 1377 C C . THR A 1 181 ? -1.652 2.282 -0.391 1.00 92.31 181 THR A C 1
ATOM 1379 O O . THR A 1 181 ? -1.234 3.431 -0.457 1.00 92.31 181 THR A O 1
ATOM 1382 N N . ASP A 1 182 ? -1.126 1.381 0.441 1.00 90.56 182 ASP A N 1
ATOM 1383 C CA . ASP A 1 182 ? -0.142 1.744 1.466 1.00 90.56 182 ASP A CA 1
ATOM 1384 C C . ASP A 1 182 ? 1.307 1.545 0.990 1.00 90.56 182 ASP A C 1
ATOM 1386 O O . ASP A 1 182 ? 2.206 2.250 1.437 1.00 90.56 182 ASP A O 1
ATOM 1390 N N . CYS A 1 183 ? 1.559 0.573 0.106 1.00 92.62 183 CYS A N 1
ATOM 1391 C CA . CYS A 1 183 ? 2.913 0.253 -0.365 1.00 92.62 183 CYS A CA 1
ATOM 1392 C C . CYS A 1 183 ? 3.068 0.248 -1.890 1.00 92.62 183 CYS A C 1
ATOM 1394 O O . CYS A 1 183 ? 4.140 -0.100 -2.383 1.00 92.62 183 CYS A O 1
ATOM 1396 N N . SER A 1 184 ? 2.009 0.580 -2.635 1.00 91.56 184 SER A N 1
ATOM 1397 C CA . SER A 1 184 ? 1.960 0.614 -4.106 1.00 91.56 184 SER A CA 1
ATOM 1398 C C . SER A 1 184 ? 2.325 -0.700 -4.812 1.00 91.56 184 SER A C 1
ATOM 1400 O O . SER A 1 184 ? 2.378 -0.747 -6.040 1.00 91.56 184 SER A O 1
ATOM 1402 N N . LYS A 1 185 ? 2.558 -1.790 -4.069 1.00 90.88 185 LYS A N 1
ATOM 1403 C CA . LYS A 1 185 ? 2.848 -3.110 -4.635 1.00 90.88 185 LYS A CA 1
ATOM 1404 C C . LYS A 1 185 ? 1.597 -3.669 -5.304 1.00 90.88 185 LYS A C 1
ATOM 1406 O O . LYS A 1 185 ? 0.504 -3.613 -4.732 1.00 90.88 185 LYS A O 1
ATOM 1411 N N . LYS A 1 186 ? 1.781 -4.234 -6.498 1.00 90.50 186 LYS A N 1
ATOM 1412 C CA . LYS A 1 186 ? 0.753 -5.023 -7.175 1.00 90.50 186 LYS A CA 1
ATOM 1413 C C . LYS A 1 186 ? 0.600 -6.365 -6.453 1.00 90.50 186 LYS A C 1
ATOM 1415 O O . LYS A 1 186 ? 1.603 -6.978 -6.096 1.00 90.50 186 LYS A O 1
ATOM 1420 N N . PHE A 1 187 ? -0.629 -6.805 -6.215 1.00 88.38 187 PHE A N 1
ATOM 1421 C CA . PHE A 1 187 ? -0.935 -8.108 -5.629 1.00 88.38 187 PHE A CA 1
ATOM 1422 C C . PHE A 1 187 ? -2.101 -8.761 -6.368 1.00 88.38 187 PHE A C 1
ATOM 1424 O O . PHE A 1 187 ? -2.956 -8.075 -6.927 1.00 88.38 187 PHE A O 1
ATOM 1431 N N . ILE A 1 188 ? -2.109 -10.091 -6.392 1.00 86.81 188 ILE A N 1
ATOM 1432 C CA . ILE A 1 188 ? -3.158 -10.878 -7.037 1.00 86.81 188 ILE A CA 1
ATOM 1433 C C . ILE A 1 188 ? -4.235 -11.157 -5.992 1.00 86.81 188 ILE A C 1
ATOM 1435 O O . ILE A 1 188 ? -3.946 -11.651 -4.903 1.00 86.81 188 ILE A O 1
ATOM 1439 N N . TYR A 1 189 ? -5.473 -10.812 -6.316 1.00 82.19 189 TYR A N 1
ATOM 1440 C CA . TYR A 1 189 ? -6.647 -11.132 -5.524 1.00 82.19 189 TYR A CA 1
ATOM 1441 C C . TYR A 1 189 ? -7.457 -12.192 -6.256 1.00 82.19 189 TYR A C 1
ATOM 1443 O O . TYR A 1 189 ? -7.889 -11.966 -7.383 1.00 82.19 189 TYR A O 1
ATOM 1451 N N . SER A 1 190 ? -7.665 -13.337 -5.611 1.00 81.06 190 SER A N 1
ATOM 1452 C CA . SER A 1 190 ? -8.595 -14.356 -6.087 1.00 81.06 190 SER A CA 1
ATOM 1453 C C . SER A 1 190 ? -9.927 -14.197 -5.362 1.00 81.06 190 SER A C 1
ATOM 1455 O O . SER A 1 190 ? -9.968 -14.218 -4.128 1.00 81.06 190 SER A O 1
ATOM 1457 N N . MET A 1 191 ? -11.030 -14.071 -6.105 1.00 66.88 191 MET A N 1
ATOM 1458 C CA . MET A 1 191 ? -12.371 -14.060 -5.504 1.00 66.88 191 MET A CA 1
ATOM 1459 C C . MET A 1 191 ? -12.684 -15.376 -4.773 1.00 66.88 191 MET A C 1
ATOM 1461 O O . MET A 1 191 ? -13.424 -15.364 -3.789 1.00 66.88 191 MET A O 1
ATOM 1465 N N . ALA A 1 192 ? -12.059 -16.489 -5.181 1.00 62.31 192 ALA A N 1
ATOM 1466 C CA . ALA A 1 192 ? -12.220 -17.796 -4.544 1.00 62.31 192 ALA A CA 1
ATOM 1467 C C . ALA A 1 192 ? -11.571 -17.879 -3.147 1.00 62.31 192 ALA A C 1
ATOM 1469 O O . ALA A 1 192 ? -12.025 -18.650 -2.307 1.00 62.31 192 ALA A O 1
ATOM 1470 N N . SER A 1 193 ? -10.543 -17.067 -2.856 1.00 54.34 193 SER A N 1
ATOM 1471 C CA . SER A 1 193 ? -9.829 -17.117 -1.567 1.00 54.34 193 SER A CA 1
ATOM 1472 C C . SER A 1 193 ? -10.464 -16.266 -0.463 1.00 54.34 193 SER A C 1
ATOM 1474 O O . SER A 1 193 ? -10.040 -16.332 0.689 1.00 54.34 193 SER A O 1
ATOM 1476 N N . THR A 1 194 ? -11.488 -15.461 -0.767 1.00 53.53 194 THR A N 1
ATOM 1477 C CA . THR A 1 194 ? -12.234 -14.707 0.254 1.00 53.53 194 THR A CA 1
ATOM 1478 C C . THR A 1 194 ? -13.400 -15.500 0.822 1.00 53.53 194 THR A C 1
ATOM 1480 O O . THR A 1 194 ? -14.557 -15.104 0.718 1.00 53.53 194 THR A O 1
ATOM 1483 N N . ALA A 1 195 ? -13.085 -16.573 1.543 1.00 45.66 195 ALA A N 1
ATOM 1484 C CA . ALA A 1 195 ? -13.928 -17.015 2.645 1.00 45.66 195 ALA A CA 1
ATOM 1485 C C . ALA A 1 195 ? -13.840 -15.968 3.777 1.00 45.66 195 ALA A C 1
ATOM 1487 O O . ALA A 1 195 ? -13.149 -16.152 4.773 1.00 45.66 195 ALA A O 1
ATOM 1488 N N . GLN A 1 196 ? -14.462 -14.799 3.601 1.00 51.41 196 GLN A N 1
ATOM 1489 C CA . GLN A 1 196 ? -14.565 -13.815 4.679 1.00 51.41 196 GLN A CA 1
ATOM 1490 C C . GLN A 1 196 ? -15.659 -14.261 5.667 1.00 51.41 196 GLN A C 1
ATOM 1492 O O . GLN A 1 196 ? -16.748 -14.658 5.236 1.00 51.41 196 GLN A O 1
ATOM 1497 N N . PRO A 1 197 ? -15.415 -14.178 6.989 1.00 43.19 197 PRO A N 1
ATOM 1498 C CA . PRO A 1 197 ? -16.435 -14.431 7.997 1.00 43.19 197 PRO A CA 1
ATOM 1499 C C . PRO A 1 197 ? -17.599 -13.464 7.775 1.00 43.19 197 PRO A C 1
ATOM 1501 O O . PRO A 1 197 ? -17.389 -12.262 7.618 1.00 43.19 197 PRO A O 1
ATOM 1504 N N . LYS A 1 198 ? -18.824 -14.004 7.741 1.00 44.84 198 LYS A N 1
ATOM 1505 C CA . LYS A 1 198 ? -20.090 -13.281 7.550 1.00 44.84 198 LYS A CA 1
ATOM 1506 C C . LYS A 1 198 ? -20.104 -11.998 8.391 1.00 44.84 198 LYS A C 1
ATOM 1508 O O . LYS A 1 198 ? -20.455 -12.029 9.571 1.00 44.84 198 LYS A O 1
ATOM 1513 N N . GLN A 1 199 ? -19.741 -10.858 7.800 1.00 49.53 199 GLN A N 1
ATOM 1514 C CA . GLN A 1 199 ? -19.933 -9.576 8.459 1.00 49.53 199 GLN A CA 1
ATOM 1515 C C . GLN A 1 199 ? -21.435 -9.419 8.665 1.00 49.53 199 GLN A C 1
ATOM 1517 O O . GLN A 1 199 ? -22.218 -9.484 7.716 1.00 49.53 199 GLN A O 1
ATOM 1522 N N . ARG A 1 200 ? -21.852 -9.289 9.928 1.00 47.34 200 ARG A N 1
ATOM 1523 C CA . ARG A 1 200 ? -23.249 -9.054 10.295 1.00 47.34 200 ARG A CA 1
ATOM 1524 C C . ARG A 1 200 ? -23.709 -7.818 9.524 1.00 47.34 200 ARG A C 1
ATOM 1526 O O . ARG A 1 200 ? -23.278 -6.712 9.847 1.00 47.34 200 ARG A O 1
ATOM 1533 N N . LYS A 1 201 ? -24.545 -8.016 8.495 1.00 45.56 201 LYS A N 1
ATOM 1534 C CA . LYS A 1 201 ? -25.186 -6.943 7.725 1.00 45.56 201 LYS A CA 1
ATOM 1535 C C . LYS A 1 201 ? -25.779 -5.953 8.727 1.00 45.56 201 LYS A C 1
ATOM 1537 O O . LYS A 1 201 ? -26.756 -6.270 9.406 1.00 45.56 201 LYS A O 1
ATOM 1542 N N . ARG A 1 202 ? -25.176 -4.768 8.859 1.00 50.34 202 ARG A N 1
ATOM 1543 C CA . ARG A 1 202 ? -25.812 -3.662 9.577 1.00 50.34 202 ARG A CA 1
ATOM 1544 C C . ARG A 1 202 ? -27.022 -3.274 8.733 1.00 50.34 202 ARG A C 1
ATOM 1546 O O . ARG A 1 202 ? -26.879 -2.716 7.652 1.00 50.34 202 ARG A O 1
ATOM 1553 N N . LYS A 1 203 ? -28.203 -3.683 9.190 1.00 45.00 203 LYS A N 1
ATOM 1554 C CA . LYS A 1 203 ? -29.496 -3.431 8.550 1.00 45.00 203 LYS A CA 1
ATOM 1555 C C . LYS A 1 203 ? -29.675 -1.908 8.469 1.00 45.00 203 LYS A C 1
ATOM 1557 O O . LYS A 1 203 ? -29.834 -1.282 9.510 1.00 45.00 203 LYS A O 1
ATOM 1562 N N . GLY A 1 204 ? -29.566 -1.310 7.278 1.00 50.38 204 GLY A N 1
ATOM 1563 C CA . GLY A 1 204 ? -29.930 0.103 7.094 1.00 50.38 204 GLY A CA 1
ATOM 1564 C C . GLY A 1 204 ? -29.119 0.961 6.120 1.00 50.38 204 GLY A C 1
ATOM 1565 O O . GLY A 1 204 ? -29.496 2.112 5.944 1.00 50.38 204 GLY A O 1
ATOM 1566 N N . ARG A 1 205 ? -28.059 0.470 5.464 1.00 47.16 205 ARG A N 1
ATOM 1567 C CA . ARG A 1 205 ? -27.443 1.215 4.348 1.00 47.16 205 ARG A CA 1
ATOM 1568 C C . ARG A 1 205 ? -27.764 0.540 3.019 1.00 47.16 205 ARG A C 1
ATOM 1570 O O . ARG A 1 205 ? -27.351 -0.594 2.797 1.00 47.16 205 ARG A O 1
ATOM 1577 N N . LYS A 1 206 ? -28.554 1.229 2.190 1.00 46.03 206 LYS A N 1
ATOM 1578 C CA . LYS A 1 206 ? -28.656 0.976 0.750 1.00 46.03 206 LYS A CA 1
ATOM 1579 C C . LYS A 1 206 ? -27.365 1.524 0.144 1.00 46.03 206 LYS A C 1
ATOM 1581 O O . LYS A 1 206 ? -27.274 2.721 -0.095 1.00 46.03 206 LYS A O 1
ATOM 1586 N N . ASP A 1 207 ? -26.344 0.685 0.051 1.00 46.69 207 ASP A N 1
ATOM 1587 C CA . ASP A 1 207 ? -25.116 1.017 -0.663 1.00 46.69 207 ASP A CA 1
ATOM 1588 C C . ASP A 1 207 ? -25.206 0.283 -2.005 1.00 46.69 207 ASP A C 1
ATOM 1590 O O . ASP A 1 207 ? -25.234 -0.944 -2.011 1.00 46.69 207 ASP A O 1
ATOM 1594 N N . ASP A 1 208 ? -25.310 1.021 -3.109 1.00 50.91 208 ASP A N 1
ATOM 1595 C CA . ASP A 1 208 ? -25.348 0.443 -4.451 1.00 50.91 208 ASP A CA 1
ATOM 1596 C C . ASP A 1 208 ? -24.020 -0.266 -4.776 1.00 50.91 208 ASP A C 1
ATOM 1598 O O . ASP A 1 208 ? -22.914 0.255 -4.594 1.00 50.91 208 ASP A O 1
ATOM 1602 N N . ASP A 1 209 ? -24.173 -1.519 -5.192 1.00 60.72 209 ASP A N 1
ATOM 1603 C CA . ASP A 1 209 ? -23.195 -2.595 -5.159 1.00 60.72 209 ASP A CA 1
ATOM 1604 C C . ASP A 1 209 ? -22.385 -2.706 -6.463 1.00 60.72 209 ASP A C 1
ATOM 1606 O O . ASP A 1 209 ? -22.943 -2.838 -7.550 1.00 60.72 209 ASP A O 1
ATOM 1610 N N . SER A 1 210 ? -21.049 -2.709 -6.356 1.00 57.81 210 SER A N 1
ATOM 1611 C CA . SER A 1 210 ? -20.131 -3.416 -7.289 1.00 57.81 210 SER A CA 1
ATOM 1612 C C . SER A 1 210 ? -18.645 -3.254 -6.938 1.00 57.81 210 SER A C 1
ATOM 1614 O O . SER A 1 210 ? -17.843 -4.113 -7.288 1.00 57.81 210 SER A O 1
ATOM 1616 N N . ASN A 1 211 ? -18.252 -2.207 -6.198 1.00 55.44 211 ASN A N 1
ATOM 1617 C CA . ASN A 1 211 ? -16.831 -1.911 -5.925 1.00 55.44 211 ASN A CA 1
ATOM 1618 C C . ASN A 1 211 ? -16.407 -1.986 -4.443 1.00 55.44 211 ASN A C 1
ATOM 1620 O O . ASN A 1 211 ? -15.249 -1.733 -4.117 1.00 55.44 211 ASN A O 1
ATOM 1624 N N . LYS A 1 212 ? -17.318 -2.326 -3.520 1.00 59.91 212 LYS A N 1
ATOM 1625 C CA . LYS A 1 212 ? -17.073 -2.226 -2.065 1.00 59.91 212 LYS A CA 1
ATOM 1626 C C . LYS A 1 212 ? -16.463 -3.477 -1.419 1.00 59.91 212 LYS A C 1
ATOM 1628 O O . LYS A 1 212 ? -16.080 -3.429 -0.253 1.00 59.91 212 LYS A O 1
ATOM 1633 N N . SER A 1 213 ? -16.348 -4.584 -2.150 1.00 67.31 213 SER A N 1
ATOM 1634 C CA . SER A 1 213 ? -15.788 -5.838 -1.626 1.00 67.31 213 SER A CA 1
ATOM 1635 C C . SER A 1 213 ? -14.309 -6.051 -1.955 1.00 67.31 213 SER A C 1
ATOM 1637 O O . SER A 1 213 ? -13.706 -6.969 -1.399 1.00 67.31 213 SER A O 1
ATOM 1639 N N . LEU A 1 214 ? -13.699 -5.226 -2.819 1.00 78.62 214 LEU A N 1
ATOM 1640 C CA . LEU A 1 214 ? -12.307 -5.440 -3.210 1.00 78.62 214 LEU A CA 1
ATOM 1641 C C . LEU A 1 214 ? -11.346 -4.876 -2.153 1.00 78.62 214 LEU A C 1
ATOM 1643 O O . LEU A 1 214 ? -11.475 -3.716 -1.745 1.00 78.62 214 LEU A O 1
ATOM 1647 N N . PRO A 1 215 ? -10.352 -5.665 -1.709 1.00 85.12 215 PRO A N 1
ATOM 1648 C CA . PRO A 1 215 ? -9.357 -5.180 -0.772 1.00 85.12 215 PRO A CA 1
ATOM 1649 C C . PRO A 1 215 ? -8.507 -4.090 -1.430 1.00 85.12 215 PRO A C 1
ATOM 1651 O O . PRO A 1 215 ? -7.906 -4.283 -2.482 1.00 85.12 215 PRO A O 1
ATOM 1654 N N . THR A 1 216 ? -8.413 -2.941 -0.769 1.00 88.88 216 THR A N 1
ATOM 1655 C CA . THR A 1 216 ? -7.560 -1.820 -1.197 1.00 88.88 216 THR A CA 1
ATOM 1656 C C . THR A 1 216 ? -6.103 -1.987 -0.763 1.00 88.88 216 THR A C 1
ATOM 1658 O O . THR A 1 216 ? -5.215 -1.272 -1.224 1.00 88.88 216 THR A O 1
ATOM 1661 N N . ARG A 1 217 ? -5.829 -2.941 0.133 1.00 90.56 217 ARG A N 1
ATOM 1662 C CA . ARG A 1 217 ? -4.506 -3.196 0.712 1.00 90.56 217 ARG A CA 1
ATOM 1663 C C . ARG A 1 217 ? -4.078 -4.631 0.464 1.00 90.56 217 ARG A C 1
ATOM 1665 O O . ARG A 1 217 ? -4.899 -5.541 0.523 1.00 90.56 217 ARG A O 1
ATOM 1672 N N . CYS A 1 218 ? -2.777 -4.830 0.275 1.00 91.31 218 CYS A N 1
ATOM 1673 C CA . CYS A 1 218 ? -2.206 -6.169 0.272 1.00 91.31 218 CYS A CA 1
ATOM 1674 C C . CYS A 1 218 ? -2.297 -6.812 1.677 1.00 91.31 218 CYS A C 1
ATOM 1676 O O . CYS A 1 218 ? -2.393 -6.091 2.679 1.00 91.31 218 CYS A O 1
ATOM 1678 N N . PRO A 1 219 ? -2.217 -8.153 1.779 1.00 88.12 219 PRO A N 1
ATOM 1679 C CA . PRO A 1 219 ? -2.372 -8.878 3.046 1.00 88.12 219 PRO A CA 1
ATOM 1680 C C . PRO A 1 219 ? -1.403 -8.434 4.148 1.00 88.12 219 PRO A C 1
ATOM 1682 O O . PRO A 1 219 ? -1.786 -8.326 5.314 1.00 88.12 219 PRO A O 1
ATOM 1685 N N . THR A 1 220 ? -0.162 -8.110 3.781 1.00 91.75 220 THR A N 1
ATOM 1686 C CA . THR A 1 220 ? 0.861 -7.652 4.729 1.00 91.75 220 THR A CA 1
ATOM 1687 C C . THR A 1 220 ? 0.495 -6.293 5.315 1.00 91.75 220 THR A C 1
ATOM 1689 O O . THR A 1 220 ? 0.362 -6.171 6.529 1.00 91.75 220 THR A O 1
ATOM 1692 N N . CYS A 1 221 ? 0.226 -5.290 4.473 1.00 92.06 221 CYS A N 1
ATOM 1693 C CA . CYS A 1 221 ? -0.176 -3.957 4.929 1.00 92.06 221 CYS A CA 1
ATOM 1694 C C . CYS A 1 221 ? -1.505 -3.977 5.695 1.00 92.06 221 CYS A C 1
ATOM 1696 O O . CYS A 1 221 ? -1.655 -3.257 6.682 1.00 92.06 221 CYS A O 1
ATOM 1698 N N . HIS A 1 222 ? -2.453 -4.820 5.282 1.00 90.19 222 HIS A N 1
ATOM 1699 C CA . HIS A 1 222 ? -3.707 -5.017 6.002 1.00 90.19 222 HIS A CA 1
ATOM 1700 C C . HIS A 1 222 ? -3.465 -5.536 7.428 1.00 90.19 222 HIS A C 1
ATOM 1702 O O . HIS A 1 222 ? -3.942 -4.934 8.390 1.00 90.19 222 HIS A O 1
ATOM 1708 N N . THR A 1 223 ? -2.654 -6.586 7.576 1.00 85.69 223 THR A N 1
ATOM 1709 C CA . THR A 1 223 ? -2.305 -7.168 8.882 1.00 85.69 223 THR A CA 1
ATOM 1710 C C . THR A 1 223 ? -1.528 -6.180 9.745 1.00 85.69 223 THR A C 1
ATOM 1712 O O . THR A 1 223 ? -1.875 -5.956 10.902 1.00 85.69 223 THR A O 1
ATOM 1715 N N . THR A 1 224 ? -0.531 -5.494 9.179 1.00 89.00 224 THR A N 1
ATOM 1716 C CA . THR A 1 224 ? 0.220 -4.456 9.898 1.00 89.00 224 THR A CA 1
ATOM 1717 C C . THR A 1 224 ? -0.698 -3.342 10.397 1.00 89.00 224 THR A C 1
ATOM 1719 O O . THR A 1 224 ? -0.531 -2.864 11.518 1.00 89.00 224 THR A O 1
ATOM 1722 N N . ARG A 1 225 ? -1.690 -2.926 9.602 1.00 87.12 225 ARG A N 1
ATOM 1723 C CA . ARG A 1 225 ? -2.666 -1.915 10.019 1.00 87.12 225 ARG A CA 1
ATOM 1724 C C . ARG A 1 225 ? -3.544 -2.413 11.163 1.00 87.12 225 ARG A C 1
ATOM 1726 O O . ARG A 1 225 ? -3.755 -1.656 12.105 1.00 87.12 225 ARG A O 1
ATOM 1733 N N . ILE A 1 226 ? -4.030 -3.654 11.099 1.00 82.75 226 ILE A N 1
ATOM 1734 C CA . ILE A 1 226 ? -4.794 -4.267 12.195 1.00 82.75 226 ILE A CA 1
ATOM 1735 C C . ILE A 1 226 ? -3.956 -4.290 13.473 1.00 82.75 226 ILE A C 1
ATOM 1737 O O . ILE A 1 226 ? -4.438 -3.835 14.507 1.00 82.75 226 ILE A O 1
ATOM 1741 N N . ASN A 1 227 ? -2.693 -4.710 13.388 1.00 84.50 227 ASN A N 1
ATOM 1742 C CA . ASN A 1 227 ? -1.793 -4.749 14.539 1.00 84.50 227 ASN A CA 1
ATOM 1743 C C . ASN A 1 227 ? -1.549 -3.350 15.118 1.00 84.50 227 ASN A C 1
ATOM 1745 O O . ASN A 1 227 ? -1.623 -3.154 16.321 1.00 84.50 227 ASN A O 1
ATOM 1749 N N . ARG A 1 228 ? -1.347 -2.325 14.281 1.00 81.50 228 ARG A N 1
ATOM 1750 C CA . ARG A 1 228 ? -1.218 -0.940 14.773 1.00 81.50 228 ARG A CA 1
ATOM 1751 C C . ARG A 1 228 ? -2.492 -0.448 15.459 1.00 81.50 228 ARG A C 1
ATOM 1753 O O . ARG A 1 228 ? -2.415 0.243 16.476 1.00 81.50 228 ARG A O 1
ATOM 1760 N N . LEU A 1 229 ? -3.661 -0.783 14.912 1.00 81.00 229 LEU A N 1
ATOM 1761 C CA . LEU A 1 229 ? -4.946 -0.435 15.517 1.00 81.00 229 LEU A CA 1
ATOM 1762 C C . LEU A 1 229 ? -5.147 -1.154 16.853 1.00 81.00 229 LEU A C 1
ATOM 1764 O O . LEU A 1 229 ? -5.585 -0.509 17.803 1.00 81.00 229 LEU A O 1
ATOM 1768 N N . SER A 1 230 ? -4.785 -2.436 16.958 1.00 81.88 230 SER A N 1
ATOM 1769 C CA . SER A 1 230 ? -4.865 -3.180 18.218 1.00 81.88 230 SER A CA 1
ATOM 1770 C C . SER A 1 230 ? -3.876 -2.638 19.251 1.00 81.88 230 SER A C 1
ATOM 1772 O O . SER A 1 230 ? -4.276 -2.399 20.387 1.00 81.88 230 SER A O 1
ATOM 1774 N N . THR A 1 231 ? -2.638 -2.307 18.863 1.00 82.25 231 THR A N 1
ATOM 1775 C CA . THR A 1 231 ? -1.664 -1.639 19.744 1.00 82.25 231 THR A CA 1
ATOM 1776 C C . THR A 1 231 ? -2.181 -0.285 20.225 1.00 82.25 231 THR A C 1
ATOM 1778 O O . THR A 1 231 ? -2.078 0.031 21.405 1.00 82.25 231 THR A O 1
ATOM 1781 N N . THR A 1 232 ? -2.794 0.510 19.343 1.00 82.31 232 THR A N 1
ATOM 1782 C CA . THR A 1 232 ? -3.368 1.814 19.716 1.00 82.31 232 THR A CA 1
ATOM 1783 C C . THR A 1 232 ? -4.548 1.648 20.673 1.00 82.31 232 THR A C 1
ATOM 1785 O O . THR A 1 232 ? -4.683 2.410 21.629 1.00 82.31 232 THR A O 1
ATOM 1788 N N . GLN A 1 233 ? -5.402 0.645 20.448 1.00 82.94 233 GLN A N 1
ATOM 1789 C CA . GLN A 1 233 ? -6.492 0.309 21.367 1.00 82.94 233 GLN A CA 1
ATOM 1790 C C . GLN A 1 233 ? -5.950 -0.161 22.722 1.00 82.94 233 GLN A C 1
ATOM 1792 O O . GLN A 1 233 ? -6.453 0.282 23.750 1.00 82.94 233 GLN A O 1
ATOM 1797 N N . HIS A 1 234 ? -4.886 -0.966 22.741 1.00 77.94 234 HIS A N 1
ATOM 1798 C CA . HIS A 1 234 ? -4.229 -1.407 23.971 1.00 77.94 234 HIS A CA 1
ATOM 1799 C C . HIS A 1 234 ? -3.576 -0.241 24.730 1.00 77.94 234 HIS A C 1
ATOM 1801 O O . HIS A 1 234 ? -3.778 -0.097 25.929 1.00 77.94 234 HIS A O 1
ATOM 1807 N N . ALA A 1 235 ? -2.890 0.670 24.039 1.00 83.06 235 ALA A N 1
ATOM 1808 C CA . ALA A 1 235 ? -2.329 1.871 24.654 1.00 83.06 235 ALA A CA 1
ATOM 1809 C C . ALA A 1 235 ? -3.423 2.778 25.244 1.00 83.06 235 ALA A C 1
ATOM 1811 O O . ALA A 1 235 ? -3.307 3.253 26.373 1.00 83.06 235 ALA A O 1
ATOM 1812 N N . ARG A 1 236 ? -4.536 2.970 24.520 1.00 81.75 236 ARG A N 1
ATOM 1813 C CA . ARG A 1 236 ? -5.716 3.679 25.046 1.00 81.75 236 ARG A CA 1
ATOM 1814 C C . ARG A 1 236 ? -6.277 2.994 26.291 1.00 81.75 236 ARG A C 1
ATOM 1816 O O . ARG A 1 236 ? -6.655 3.680 27.237 1.00 81.75 236 ARG A O 1
ATOM 1823 N N . ARG A 1 237 ? -6.306 1.659 26.297 1.00 83.19 237 ARG A N 1
ATOM 1824 C CA . ARG A 1 237 ? -6.755 0.839 27.425 1.00 83.19 237 ARG A CA 1
ATOM 1825 C C . ARG A 1 237 ? -5.879 1.054 28.657 1.00 83.19 237 ARG A C 1
ATOM 1827 O O . ARG A 1 237 ? -6.425 1.385 29.699 1.00 83.19 237 ARG A O 1
ATOM 1834 N N . ILE A 1 238 ? -4.553 1.006 28.511 1.00 83.25 238 ILE A N 1
ATOM 1835 C CA . ILE A 1 238 ? -3.591 1.286 29.594 1.00 83.25 238 ILE A CA 1
ATOM 1836 C C . ILE A 1 238 ? -3.847 2.665 30.208 1.00 83.25 238 ILE A C 1
ATOM 1838 O O . ILE A 1 238 ? -3.901 2.798 31.429 1.00 83.25 238 ILE A O 1
ATOM 1842 N N . VAL A 1 239 ? -4.060 3.694 29.384 1.00 84.00 239 VAL A N 1
ATOM 1843 C CA . VAL A 1 239 ? -4.328 5.051 29.883 1.00 84.00 239 VAL A CA 1
ATOM 1844 C C . VAL A 1 239 ? -5.650 5.114 30.656 1.00 84.00 239 VAL A C 1
ATOM 1846 O O . VAL A 1 239 ? -5.692 5.719 31.725 1.00 84.00 239 VAL A O 1
ATOM 1849 N N . LEU A 1 240 ? -6.718 4.484 30.155 1.00 82.69 240 LEU A N 1
ATOM 1850 C CA . LEU A 1 240 ? -8.013 4.423 30.847 1.00 82.69 240 LEU A CA 1
ATOM 1851 C C . LEU A 1 240 ? -7.943 3.610 32.146 1.00 82.69 240 LEU A C 1
ATOM 1853 O O . LEU A 1 240 ? -8.563 3.986 33.135 1.00 82.69 240 LEU A O 1
ATOM 1857 N N . ASP A 1 241 ? -7.165 2.531 32.152 1.00 81.69 241 ASP A N 1
ATOM 1858 C CA . ASP A 1 241 ? -6.953 1.671 33.315 1.00 81.69 241 ASP A CA 1
ATOM 1859 C C . ASP A 1 241 ? -6.057 2.312 34.374 1.00 81.69 241 ASP A C 1
ATOM 1861 O O . ASP A 1 241 ? -6.227 2.027 35.555 1.00 81.69 241 ASP A O 1
ATOM 1865 N N . SER A 1 242 ? -5.168 3.222 33.971 1.00 79.62 242 SER A N 1
ATOM 1866 C CA . SER A 1 242 ? -4.329 4.019 34.878 1.00 79.62 242 SER A CA 1
ATOM 1867 C C . SER A 1 242 ? -5.058 5.244 35.438 1.00 79.62 242 SER A C 1
ATOM 1869 O O . SER A 1 242 ? -4.644 5.834 36.438 1.00 79.62 242 SER A O 1
ATOM 1871 N N . GLN A 1 243 ? -6.144 5.677 34.792 1.00 78.31 243 GLN A N 1
ATOM 1872 C CA . GLN A 1 243 ? -6.976 6.747 35.318 1.00 78.31 243 GLN A CA 1
ATOM 1873 C C . GLN A 1 243 ? -7.850 6.187 36.444 1.00 78.31 243 GLN A C 1
ATOM 1875 O O . GLN A 1 243 ? -8.742 5.377 36.217 1.00 78.31 243 GLN A O 1
ATOM 1880 N N . LYS A 1 244 ? -7.652 6.694 37.668 1.00 67.31 244 LYS A N 1
ATOM 1881 C CA . LYS A 1 244 ? -8.414 6.332 38.883 1.00 67.31 244 LYS A CA 1
ATOM 1882 C C . LYS A 1 244 ? -9.911 6.699 38.841 1.00 67.31 244 LYS A C 1
ATOM 1884 O O . LYS A 1 244 ? -10.548 6.813 39.884 1.00 67.31 244 LYS A O 1
ATOM 1889 N N . ARG A 1 245 ? -10.480 6.980 37.665 1.00 66.56 245 ARG A N 1
ATOM 1890 C CA . ARG A 1 245 ? -11.851 7.472 37.505 1.00 66.56 245 ARG A CA 1
ATOM 1891 C C . ARG A 1 245 ? -12.718 6.409 36.834 1.00 66.56 245 ARG A C 1
ATOM 1893 O O . ARG A 1 245 ? -12.458 6.018 35.705 1.00 66.56 245 ARG A O 1
ATOM 1900 N N . ASN A 1 246 ? -13.788 6.033 37.534 1.00 74.81 246 ASN A N 1
ATOM 1901 C CA . ASN A 1 246 ? -14.935 5.253 37.062 1.00 74.81 246 ASN A CA 1
ATOM 1902 C C . ASN A 1 246 ? -14.594 3.858 36.504 1.00 74.81 246 ASN A C 1
ATOM 1904 O O . ASN A 1 246 ? -14.419 3.661 35.298 1.00 74.81 246 ASN A O 1
ATOM 1908 N N . MET A 1 247 ? -14.585 2.880 37.413 1.00 87.56 247 MET A N 1
ATOM 1909 C CA . MET A 1 247 ? -14.614 1.451 37.099 1.00 87.56 247 MET A CA 1
ATOM 1910 C C . MET A 1 247 ? -15.811 1.098 36.200 1.00 87.56 247 MET A C 1
ATOM 1912 O O . MET A 1 247 ? -16.922 1.600 36.372 1.00 87.56 247 MET A O 1
ATOM 1916 N N . CYS A 1 248 ? -15.602 0.185 35.257 1.00 89.12 248 CYS A N 1
ATOM 1917 C CA . CYS A 1 248 ? -16.648 -0.395 34.434 1.00 89.12 248 CYS A CA 1
ATOM 1918 C C . CYS A 1 248 ? -17.464 -1.401 35.254 1.00 89.12 248 CYS A C 1
ATOM 1920 O O . CYS A 1 248 ? -17.027 -2.527 35.490 1.00 89.12 248 CYS A O 1
ATOM 1922 N N . TYR A 1 249 ? -18.691 -1.039 35.622 1.00 87.44 249 TYR A N 1
A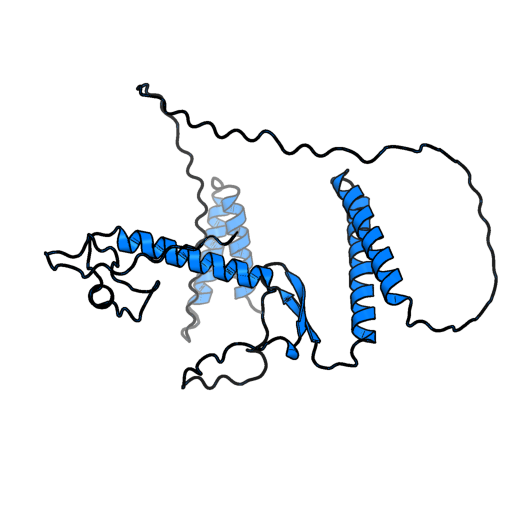TOM 1923 C CA . TYR A 1 249 ? -19.592 -1.945 36.344 1.00 87.44 249 TYR A CA 1
ATOM 1924 C C . TYR A 1 249 ? -19.946 -3.218 35.556 1.00 87.44 249 TYR A C 1
ATOM 1926 O O . TYR A 1 249 ? -20.158 -4.269 36.153 1.00 87.44 249 TYR A O 1
ATOM 1934 N N . ALA A 1 250 ? -19.998 -3.155 34.221 1.00 88.62 250 ALA A N 1
ATOM 1935 C CA . ALA A 1 250 ? -20.239 -4.337 33.389 1.00 88.62 250 ALA A CA 1
ATOM 1936 C C . ALA A 1 250 ? -19.036 -5.296 33.405 1.00 88.62 250 ALA A C 1
ATOM 1938 O O . ALA A 1 250 ? -19.209 -6.508 33.487 1.00 88.62 250 ALA A O 1
ATOM 1939 N N . PHE A 1 251 ? -17.814 -4.753 33.407 1.00 88.50 251 PHE A N 1
ATOM 1940 C CA . PHE A 1 251 ? -16.591 -5.542 33.561 1.00 88.50 251 PHE A CA 1
ATOM 1941 C C . PHE A 1 251 ? -16.477 -6.144 34.962 1.00 88.50 251 PHE A C 1
ATOM 1943 O O . PHE A 1 251 ? -16.128 -7.310 35.092 1.00 88.50 251 PHE A O 1
ATOM 1950 N N . GLN A 1 252 ? -16.867 -5.398 36.000 1.00 86.38 252 GLN A N 1
ATOM 1951 C CA . GLN A 1 252 ? -16.940 -5.912 37.370 1.00 86.38 252 GLN A CA 1
ATOM 1952 C C . GLN A 1 252 ? -17.883 -7.124 37.492 1.00 86.38 252 GLN A C 1
ATOM 1954 O O . GLN A 1 252 ? -17.646 -8.011 38.305 1.00 86.38 252 GLN A O 1
ATOM 1959 N N . LYS A 1 253 ? -18.938 -7.189 36.672 1.00 86.25 253 LYS A N 1
ATOM 1960 C CA . LYS A 1 253 ? -19.851 -8.341 36.594 1.00 86.25 253 LYS A CA 1
ATOM 1961 C C . LYS A 1 253 ? -19.332 -9.483 35.707 1.00 86.25 253 LYS A C 1
ATOM 1963 O O . LYS A 1 253 ? -19.941 -10.543 35.692 1.00 86.25 253 LYS A O 1
ATOM 1968 N N . GLY A 1 254 ? -18.221 -9.282 34.993 1.00 87.75 254 GLY A N 1
ATOM 1969 C CA . GLY A 1 254 ? -17.650 -10.246 34.045 1.00 87.75 254 GLY A CA 1
ATOM 1970 C C . GLY A 1 254 ? -18.263 -10.209 32.640 1.00 87.75 254 GLY A C 1
ATOM 1971 O O . GLY A 1 254 ? -17.915 -11.033 31.805 1.00 87.75 254 GLY A O 1
ATOM 1972 N N . GLU A 1 255 ? -19.142 -9.248 32.348 1.00 90.06 255 GLU A N 1
ATOM 1973 C CA . GLU A 1 255 ? -19.967 -9.221 31.132 1.00 90.06 255 GLU A CA 1
ATOM 1974 C C . GLU A 1 255 ? -19.867 -7.863 30.416 1.00 90.06 255 GLU A C 1
ATOM 1976 O O . GLU A 1 255 ? -20.868 -7.227 30.093 1.00 90.06 255 GLU A O 1
ATOM 1981 N N . CYS A 1 256 ? -18.653 -7.352 30.187 1.00 90.88 256 CYS A N 1
ATOM 1982 C CA . CYS A 1 256 ? -18.482 -6.096 29.449 1.00 90.88 256 CYS A CA 1
ATOM 1983 C C . CYS A 1 256 ? -18.656 -6.318 27.931 1.00 90.88 256 CYS A C 1
ATOM 1985 O O . CYS A 1 256 ? -17.762 -6.896 27.309 1.00 90.88 256 CYS A O 1
ATOM 1987 N N . PRO A 1 257 ? -19.720 -5.795 27.279 1.00 90.25 257 PRO A N 1
ATOM 1988 C CA . PRO A 1 257 ? -19.939 -5.993 25.841 1.00 90.25 257 PRO A CA 1
ATOM 1989 C C . PRO A 1 257 ? -18.995 -5.151 24.967 1.00 90.25 257 PRO A C 1
ATOM 1991 O O . PRO A 1 257 ? -18.939 -5.328 23.752 1.00 90.25 257 PRO A O 1
ATOM 1994 N N . HIS A 1 258 ? -18.273 -4.200 25.567 1.00 87.44 258 HIS A N 1
ATOM 1995 C CA . HIS A 1 258 ? -17.449 -3.225 24.854 1.00 87.44 258 HIS A CA 1
ATOM 1996 C C . HIS A 1 258 ? -15.973 -3.634 24.721 1.00 87.44 258 HIS A C 1
ATOM 1998 O O . HIS A 1 258 ? -15.260 -3.045 23.905 1.00 87.44 258 HIS A O 1
ATOM 2004 N N . GLY A 1 259 ? -15.505 -4.625 25.494 1.00 86.19 259 GLY A N 1
ATOM 2005 C CA . GLY A 1 259 ? -14.132 -5.140 25.427 1.00 86.19 259 GLY A CA 1
ATOM 2006 C C . GLY A 1 259 ? -13.064 -4.038 25.487 1.00 86.19 259 GLY A C 1
ATOM 2007 O O . GLY A 1 259 ? -13.117 -3.149 26.338 1.00 86.19 259 GLY A O 1
ATOM 2008 N N . ALA A 1 260 ? -12.113 -4.061 24.548 1.00 82.12 260 ALA A N 1
ATOM 2009 C CA . ALA A 1 260 ? -11.022 -3.081 24.455 1.00 82.12 260 ALA A CA 1
ATOM 2010 C C . ALA A 1 260 ? -11.483 -1.643 24.135 1.00 82.12 260 ALA A C 1
ATOM 2012 O O . ALA A 1 260 ? -10.755 -0.692 24.409 1.00 82.12 260 ALA A O 1
ATOM 2013 N N . ASN A 1 261 ? -12.698 -1.469 23.603 1.00 85.94 261 ASN A N 1
ATOM 2014 C CA . ASN A 1 261 ? -13.272 -0.160 23.274 1.00 85.94 261 ASN A CA 1
ATOM 2015 C C . ASN A 1 261 ? -14.138 0.419 24.410 1.00 85.94 261 ASN A C 1
ATOM 2017 O O . ASN A 1 261 ? -14.824 1.423 24.212 1.00 85.94 261 ASN A O 1
ATOM 2021 N N . CYS A 1 262 ? -14.152 -0.205 25.593 1.00 89.06 262 CYS A N 1
ATOM 2022 C CA . CYS A 1 262 ? -14.887 0.303 26.747 1.00 89.06 262 CYS A CA 1
ATOM 2023 C C . CYS A 1 262 ? -14.326 1.658 27.218 1.00 89.06 262 CYS A C 1
ATOM 2025 O O . CYS A 1 262 ? -13.117 1.819 27.365 1.00 89.06 262 CYS A O 1
ATOM 2027 N N . LYS A 1 263 ? -15.210 2.625 27.497 1.00 88.06 263 LYS A N 1
ATOM 2028 C CA . LYS A 1 263 ? -14.847 3.972 27.983 1.00 88.06 263 LYS A CA 1
ATOM 2029 C C . LYS A 1 263 ? -14.418 3.997 29.460 1.00 88.06 263 LYS A C 1
ATOM 2031 O O . LYS A 1 263 ? -13.775 4.948 29.889 1.00 88.06 263 LYS A O 1
ATOM 2036 N N . PHE A 1 264 ? -14.801 2.985 30.235 1.00 88.25 264 PHE A N 1
ATOM 2037 C CA . PHE A 1 264 ? -14.571 2.898 31.682 1.00 88.25 264 PHE A CA 1
ATOM 2038 C C . PHE A 1 264 ? -13.375 2.005 32.002 1.00 88.25 264 PHE A C 1
ATOM 2040 O O . PHE A 1 264 ? -13.064 1.131 31.193 1.00 88.25 264 PHE A O 1
ATOM 2047 N N . SER A 1 265 ? -12.747 2.184 33.170 1.00 87.94 265 SER A N 1
ATOM 2048 C CA . SER A 1 265 ? -11.600 1.383 33.637 1.00 87.94 265 SER A CA 1
ATOM 2049 C C . SER A 1 265 ? -11.989 -0.083 33.908 1.00 87.94 265 SER A C 1
ATOM 2051 O O . SER A 1 265 ? -13.101 -0.374 34.328 1.00 87.94 265 SER A O 1
ATOM 2053 N N . HIS A 1 266 ? -11.092 -1.014 33.616 1.00 88.50 266 HIS A N 1
ATOM 2054 C CA . HIS A 1 266 ? -11.171 -2.464 33.803 1.00 88.50 266 HIS A CA 1
ATOM 2055 C C . HIS A 1 266 ? -10.111 -2.883 34.834 1.00 88.50 266 HIS A C 1
ATOM 2057 O O . HIS A 1 266 ? -9.937 -4.068 35.098 1.00 88.50 266 HIS A O 1
ATOM 2063 N N . ASN A 1 267 ? -9.391 -1.920 35.419 1.00 83.44 267 ASN A N 1
ATOM 2064 C CA . ASN A 1 267 ? -8.396 -2.186 36.439 1.00 83.44 267 ASN A CA 1
ATOM 2065 C C . ASN A 1 267 ? -9.093 -2.550 37.759 1.00 83.44 267 ASN A C 1
ATOM 2067 O O . ASN A 1 267 ? -9.714 -1.656 38.338 1.00 83.44 267 ASN A O 1
ATOM 2071 N N . PRO A 1 268 ? -8.966 -3.794 38.268 1.00 74.25 268 PRO A N 1
ATOM 2072 C CA . PRO A 1 268 ? -9.632 -4.256 39.491 1.00 74.25 268 PRO A CA 1
ATOM 2073 C C . PRO A 1 268 ? -9.324 -3.393 40.726 1.00 74.25 268 PRO A C 1
ATOM 2075 O O . PRO A 1 268 ? -10.135 -3.343 41.647 1.00 74.25 268 PRO A O 1
ATOM 2078 N N . GLU A 1 269 ? -8.203 -2.666 40.738 1.00 72.25 269 GLU A N 1
ATOM 2079 C CA . GLU A 1 269 ? -7.776 -1.831 41.867 1.00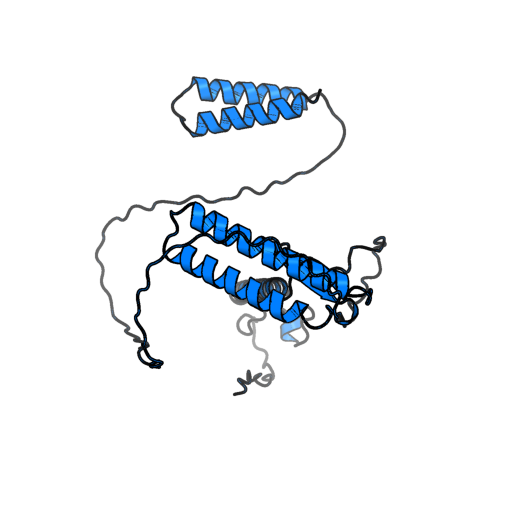 72.25 269 GLU A CA 1
ATOM 2080 C C . GLU A 1 269 ? -8.554 -0.513 42.005 1.00 72.25 269 GLU A C 1
ATOM 2082 O O . GLU A 1 269 ? -8.554 0.105 43.069 1.00 72.25 269 GLU A O 1
ATOM 2087 N N . HIS A 1 270 ? -9.229 -0.051 40.950 1.00 68.56 270 HIS A N 1
ATOM 2088 C CA . HIS A 1 270 ? -9.958 1.227 40.959 1.00 68.56 270 HIS A CA 1
ATOM 2089 C C . HIS A 1 270 ? -11.447 1.081 41.304 1.00 68.56 270 HIS A C 1
ATOM 2091 O O . HIS A 1 270 ? -12.213 2.044 41.226 1.00 68.56 270 HIS A O 1
ATOM 2097 N N . GLY A 1 271 ? -11.866 -0.119 41.714 1.00 60.34 271 GLY A N 1
ATOM 2098 C CA . GLY A 1 271 ? -13.194 -0.385 42.252 1.00 60.34 271 GLY A CA 1
ATOM 2099 C C . GLY A 1 271 ? -13.246 0.031 43.713 1.00 60.34 271 GLY A C 1
ATOM 2100 O O . GLY A 1 271 ? -12.850 -0.730 44.592 1.00 60.34 271 GLY A O 1
ATOM 2101 N N . GLY A 1 272 ? -13.715 1.249 43.982 1.00 55.66 272 GLY A N 1
ATOM 2102 C CA . GLY A 1 272 ? -13.961 1.707 45.344 1.00 55.66 272 GLY A CA 1
ATOM 2103 C C . GLY A 1 272 ? -14.876 0.735 46.093 1.00 55.66 272 GLY A C 1
ATOM 2104 O O . GLY A 1 272 ? -16.063 0.656 45.802 1.00 55.66 272 GLY A O 1
ATOM 2105 N N . GLY A 1 273 ? -14.314 0.023 47.071 1.00 53.09 273 GLY A N 1
ATOM 2106 C CA . GLY A 1 273 ? -15.067 -0.673 48.113 1.00 53.09 273 GLY A CA 1
ATOM 2107 C C . GLY A 1 273 ? -15.282 -2.173 47.899 1.00 53.09 273 GLY A C 1
ATOM 2108 O O . GLY A 1 273 ? -16.229 -2.598 47.250 1.00 53.09 273 GLY A O 1
ATOM 2109 N N . LYS A 1 274 ? -14.422 -2.962 48.557 1.00 51.28 274 LYS A N 1
ATOM 2110 C CA . LYS A 1 274 ? -14.707 -4.238 49.243 1.00 51.28 274 LYS A CA 1
ATOM 2111 C C . LYS A 1 274 ? -15.922 -5.033 48.727 1.00 51.28 274 LYS A C 1
ATOM 2113 O O . LYS A 1 274 ? -16.973 -5.041 49.360 1.00 51.28 274 LYS A O 1
ATOM 2118 N N . LEU A 1 275 ? -15.733 -5.816 47.669 1.00 51.84 275 LEU A N 1
ATOM 2119 C CA . LEU A 1 275 ? -16.490 -7.055 47.477 1.00 51.84 275 LEU A CA 1
ATOM 2120 C C . LEU A 1 275 ? -15.502 -8.192 47.185 1.00 51.84 275 LEU A C 1
ATOM 2122 O O . LEU A 1 275 ? -14.575 -7.986 46.398 1.00 51.84 275 LEU A O 1
ATOM 2126 N N . PRO A 1 276 ? -15.657 -9.374 47.812 1.00 52.94 276 PRO A N 1
ATOM 2127 C CA . PRO A 1 276 ? -14.794 -10.517 47.554 1.00 52.94 276 PRO A CA 1
ATOM 2128 C C . PRO A 1 276 ? -15.050 -11.018 46.129 1.00 52.94 276 PRO A C 1
ATOM 2130 O O . PRO A 1 276 ? -16.025 -11.717 45.855 1.00 52.94 276 PRO A O 1
ATOM 2133 N N . MET A 1 277 ? -14.188 -10.620 45.195 1.00 58.09 277 MET A N 1
ATOM 2134 C CA . MET A 1 277 ? -14.203 -11.144 43.834 1.00 58.09 277 MET A CA 1
ATOM 2135 C C . MET A 1 277 ? -13.876 -12.641 43.897 1.00 58.09 277 MET A C 1
ATOM 2137 O O . MET A 1 277 ? -12.832 -13.036 44.421 1.00 58.09 277 MET A O 1
ATOM 2141 N N . LYS A 1 278 ? -14.757 -13.486 43.348 1.00 58.62 278 LYS A N 1
ATOM 2142 C CA . LYS A 1 278 ? -14.410 -14.870 43.003 1.00 58.62 278 LYS A CA 1
ATOM 2143 C C . LYS A 1 278 ? -13.241 -14.789 42.019 1.00 58.62 278 LYS A C 1
ATOM 2145 O O . LYS A 1 278 ? -13.414 -14.229 40.939 1.00 58.62 278 LYS A O 1
ATOM 2150 N N . LYS A 1 279 ? -12.057 -15.274 42.417 1.00 53.34 279 LYS A N 1
ATOM 2151 C CA . LYS A 1 279 ? -10.867 -15.351 41.554 1.00 53.34 279 LYS A CA 1
ATOM 2152 C C . LYS A 1 279 ? -11.283 -15.953 40.212 1.00 53.34 279 LYS A C 1
ATOM 2154 O O . LYS A 1 279 ? -11.706 -17.106 40.169 1.00 53.34 279 LYS A O 1
ATOM 2159 N N . GLN A 1 280 ? -11.190 -15.175 39.140 1.00 53.25 280 GLN A N 1
ATOM 2160 C CA . GLN A 1 280 ? -11.245 -15.754 37.805 1.00 53.25 280 GLN A CA 1
ATOM 2161 C C . GLN A 1 280 ? -9.971 -16.583 37.592 1.00 53.25 280 GLN A C 1
ATOM 2163 O O . GLN A 1 280 ? -8.916 -16.194 38.109 1.00 53.25 280 GLN A O 1
ATOM 2168 N N . PRO A 1 281 ? -10.052 -17.730 36.898 1.00 49.19 281 PRO A N 1
ATOM 2169 C CA . PRO A 1 281 ? -8.869 -18.517 36.590 1.00 49.19 281 PRO A CA 1
ATOM 2170 C C . PRO A 1 281 ? -7.926 -17.661 35.745 1.00 49.19 281 PRO A C 1
ATOM 2172 O O . PRO A 1 281 ? -8.344 -17.035 34.771 1.00 49.19 281 PRO A O 1
ATOM 2175 N N . ALA A 1 282 ? -6.662 -17.603 36.159 1.00 53.34 282 ALA A N 1
ATOM 2176 C CA . ALA A 1 282 ? -5.616 -16.952 35.396 1.00 53.34 282 ALA A CA 1
ATOM 2177 C C . ALA A 1 282 ? -5.590 -17.567 33.992 1.00 53.34 282 ALA A C 1
ATOM 2179 O O . ALA A 1 282 ? -5.312 -18.754 33.835 1.00 53.34 282 ALA A O 1
ATOM 2180 N N . VAL A 1 283 ? -5.909 -16.765 32.979 1.00 51.66 283 VAL A N 1
ATOM 2181 C CA . VAL A 1 283 ? -5.629 -17.098 31.584 1.00 51.66 283 VAL A CA 1
ATOM 2182 C C . VAL A 1 283 ? -4.114 -17.118 31.432 1.00 51.66 283 VAL A C 1
ATOM 2184 O O . VAL A 1 283 ? -3.474 -16.083 31.265 1.00 51.66 283 VAL A O 1
ATOM 2187 N N . THR A 1 284 ? -3.533 -18.305 31.574 1.00 47.12 284 THR A N 1
ATOM 2188 C CA . THR A 1 284 ? -2.149 -18.583 31.213 1.00 47.12 284 THR A CA 1
ATOM 2189 C C . THR A 1 284 ? -2.036 -18.392 29.707 1.00 47.12 284 THR A C 1
ATOM 2191 O O . THR A 1 284 ? -2.595 -19.163 28.928 1.00 47.12 284 THR A O 1
ATOM 2194 N N . SER A 1 285 ? -1.361 -17.326 29.291 1.00 45.66 285 SER A N 1
ATOM 2195 C CA . SER A 1 285 ? -0.895 -17.158 27.921 1.00 45.66 285 SER A CA 1
ATOM 2196 C C . SER A 1 285 ? 0.078 -18.294 27.614 1.00 45.66 285 SER A C 1
ATOM 2198 O O . SER A 1 285 ? 1.233 -18.241 28.032 1.00 45.66 285 SER A O 1
ATOM 2200 N N . GLY A 1 286 ? -0.421 -19.333 26.946 1.00 40.78 286 GLY A N 1
ATOM 2201 C CA . GLY A 1 286 ? 0.389 -20.407 26.393 1.00 40.78 286 GLY A CA 1
ATOM 2202 C C . GLY A 1 286 ? 1.304 -19.842 25.316 1.00 40.78 286 GLY A C 1
ATOM 2203 O O . GLY A 1 286 ? 0.860 -19.493 24.225 1.00 40.78 286 GLY A O 1
ATOM 2204 N N . THR A 1 287 ? 2.575 -19.699 25.659 1.00 45.09 287 THR A N 1
ATOM 2205 C CA . THR A 1 287 ? 3.675 -19.839 24.713 1.00 45.09 287 THR A CA 1
ATOM 2206 C C . THR A 1 287 ? 3.759 -21.323 24.379 1.00 45.09 287 THR A C 1
ATOM 2208 O O . THR A 1 287 ? 4.23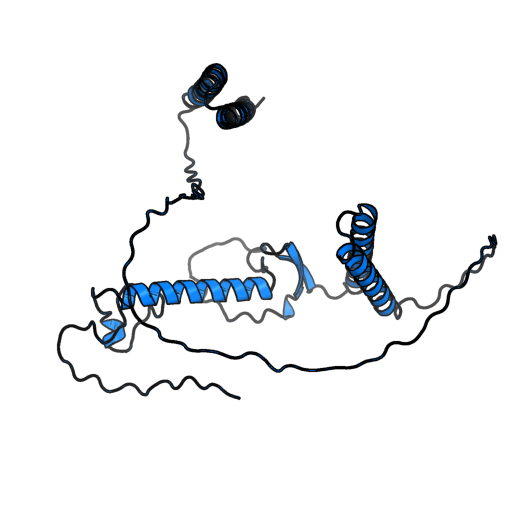6 -22.101 25.201 1.00 45.09 287 THR A O 1
ATOM 2211 N N . GLU A 1 288 ? 3.198 -21.716 23.240 1.00 48.69 288 GLU A N 1
ATOM 2212 C CA . GLU A 1 288 ? 3.473 -23.022 22.645 1.00 48.69 288 GLU A CA 1
ATOM 2213 C C . GLU A 1 288 ? 4.800 -22.920 21.880 1.00 48.69 288 GLU A C 1
ATOM 2215 O O . GLU A 1 288 ? 5.044 -21.930 21.180 1.00 48.69 288 GLU A O 1
ATOM 2220 N N . GLU A 1 289 ? 5.655 -23.906 22.149 1.00 45.72 289 GLU A N 1
ATOM 2221 C CA . GLU A 1 289 ? 7.013 -24.125 21.634 1.00 45.72 289 GLU A CA 1
ATOM 2222 C C . GLU A 1 289 ? 7.056 -24.454 20.135 1.00 45.72 289 GLU A C 1
ATOM 2224 O O . GLU A 1 289 ? 6.094 -25.072 19.620 1.00 45.72 289 GLU A O 1
#

pLDDT: mean 71.43, std 21.74, range [30.8, 98.25]